Protein AF-A0A9X1NI44-F1 (afdb_monomer_lite)

InterPro domains:
  IPR036170 Immunity protein YezG-like superfamily [SSF160424] (126-202)

Secondary structure (DSSP, 8-state):
-----TTSPEE------------------PPPS--GGG-TT------SSSPTT-TTSGGG--TTSS--HHHHHHHHHHHHHHHSPTT---EEEEEEEETTTEEEEEEEEE-TTS-EEEE-----HHHHHHHHHHT-BTBBB--SEEEEEE-TTS-EEEEEESSSPP---SSS---HHHHHHHHHHS-B-GGGS-HHHHHHHTT-

Organism: NCBI:txid499548

Sequence (204 aa):
MLGRLLSRWKRADRVLPAVLTGARPSIDR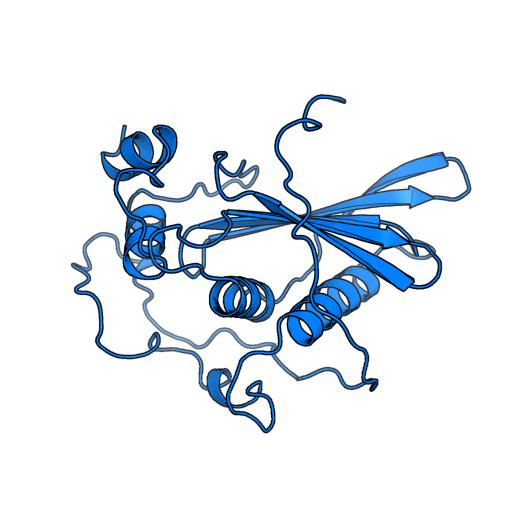RPEGVWPSDNPNLTWSAPDKPWPGWDGYEQIRSESGLIDPQLQLRCIVGLAQADAPPGVKAFTFYGYLVGAQFVECEAEYEQADGSTGIFLPTVHWGYLYRLREALYLPGSGAWYSIRITVTEDGRFEADYDYEHEPTFSGPRQPSTYDYRCDTAWFTRDDEHTPDWLWHRLRGR

Radius of gyration: 17.53 Å; chains: 1; bounding box: 46×40×44 Å

Foldseek 3Di:
DDDDDPPFWDFDPDDDDDDDDDDDDDDPDFDDDDDCVNPVPDDDDQDPDPDPGDPCPQVQQDPVNAHDLVVLVCLQLVQQVVQDPPQFQWWKKKWFDFAQPDIFIKIWTAHPVRDIDMDGGPDDSVSVNSNQVNQQDVQQFGFRMKIWTADNVGDIGIITGSADHGDDPDPDDDALVRLVNRCSVRPHHPVNQYPVSVCRVVVD

pLDDT: mean 71.29, std 24.23, range [26.14, 97.31]

Structure (mmCIF, N/CA/C/O backbone):
data_AF-A0A9X1NI44-F1
#
_entry.id   AF-A0A9X1NI44-F1
#
loop_
_atom_site.group_PDB
_atom_site.id
_atom_site.type_symbol
_atom_site.label_atom_id
_atom_site.label_alt_id
_atom_site.label_comp_id
_atom_site.label_asym_id
_atom_site.label_entity_id
_atom_site.label_seq_id
_atom_site.pdbx_PDB_ins_code
_atom_site.Cartn_x
_atom_site.Cartn_y
_atom_site.Cartn_z
_atom_site.occupancy
_atom_site.B_iso_or_equiv
_atom_site.auth_seq_id
_atom_site.auth_comp_id
_atom_site.auth_asym_id
_atom_site.auth_atom_id
_atom_site.pdbx_PDB_model_num
ATOM 1 N N . MET A 1 1 ? -12.831 16.830 1.300 1.00 34.03 1 MET A N 1
ATOM 2 C CA . MET A 1 1 ? -13.047 16.717 -0.159 1.00 34.03 1 MET A CA 1
ATOM 3 C C . MET A 1 1 ? -13.280 15.246 -0.457 1.00 34.03 1 MET A C 1
ATOM 5 O O . MET A 1 1 ? -12.322 14.501 -0.573 1.00 34.03 1 MET A O 1
ATOM 9 N N . LEU A 1 2 ? -14.544 14.816 -0.443 1.00 34.69 2 LEU A N 1
ATOM 10 C CA . LEU A 1 2 ? -14.936 13.424 -0.672 1.00 34.69 2 LEU A CA 1
ATOM 11 C C . LEU A 1 2 ? -15.071 13.133 -2.173 1.00 34.69 2 LEU A C 1
ATOM 13 O O . LEU A 1 2 ? -15.717 13.896 -2.889 1.00 34.69 2 LEU A O 1
ATOM 17 N N . GLY A 1 3 ? -14.575 11.966 -2.587 1.00 34.28 3 GLY A N 1
ATOM 18 C CA . GLY A 1 3 ? -15.118 11.210 -3.714 1.00 34.28 3 GLY A CA 1
ATOM 19 C C . GLY A 1 3 ? -14.299 11.236 -5.005 1.00 34.28 3 GLY A C 1
ATOM 20 O O . GLY A 1 3 ? -14.359 12.211 -5.751 1.00 34.28 3 GLY A O 1
ATOM 21 N N . ARG A 1 4 ? -13.631 10.105 -5.298 1.00 36.03 4 ARG A N 1
ATOM 22 C CA . ARG A 1 4 ? -13.665 9.335 -6.572 1.00 36.03 4 ARG A CA 1
ATOM 23 C C . ARG A 1 4 ? -12.465 8.373 -6.658 1.00 36.03 4 ARG A C 1
ATOM 25 O O . ARG A 1 4 ? -11.467 8.703 -7.282 1.00 36.03 4 ARG A O 1
ATOM 32 N N . LEU A 1 5 ? -12.569 7.163 -6.101 1.00 36.56 5 LEU A N 1
ATOM 33 C CA . LEU A 1 5 ? -11.573 6.092 -6.323 1.00 36.56 5 LEU A CA 1
ATOM 34 C C . LEU A 1 5 ? -12.204 4.689 -6.429 1.00 36.56 5 LEU A C 1
ATOM 36 O O . LEU A 1 5 ? -11.615 3.699 -6.013 1.00 36.56 5 LEU A O 1
ATOM 40 N N . LEU A 1 6 ? -13.408 4.573 -6.998 1.00 33.34 6 LEU A N 1
ATOM 41 C CA . LEU A 1 6 ? -14.120 3.285 -7.054 1.00 33.34 6 LEU A CA 1
ATOM 42 C C . LEU A 1 6 ? -13.929 2.472 -8.350 1.00 33.34 6 LEU A C 1
ATOM 44 O O . LEU A 1 6 ? -14.655 1.511 -8.555 1.00 33.34 6 LEU A O 1
ATOM 48 N N . SER A 1 7 ? -12.949 2.780 -9.209 1.00 45.69 7 SER A N 1
ATOM 49 C CA . SER A 1 7 ? -12.700 1.980 -10.431 1.00 45.69 7 SER A CA 1
ATOM 50 C C . SER A 1 7 ? -11.264 1.476 -10.611 1.00 45.69 7 SER A C 1
ATOM 52 O O . SER A 1 7 ? -10.942 0.992 -11.689 1.00 45.69 7 SER A O 1
ATOM 54 N N . ARG A 1 8 ? -10.391 1.617 -9.603 1.00 57.97 8 ARG A N 1
ATOM 55 C CA . ARG A 1 8 ? -8.939 1.383 -9.754 1.00 57.97 8 ARG A CA 1
ATOM 56 C C . ARG A 1 8 ? -8.422 0.068 -9.169 1.00 57.97 8 ARG A C 1
ATOM 58 O O . ARG A 1 8 ? -7.319 -0.362 -9.472 1.00 57.97 8 ARG A O 1
ATOM 65 N N . TRP A 1 9 ? -9.229 -0.584 -8.344 1.00 50.16 9 TRP A N 1
ATOM 66 C CA . TRP A 1 9 ? -8.788 -1.693 -7.508 1.00 50.16 9 TRP A CA 1
ATOM 67 C C . TRP A 1 9 ? -9.193 -3.032 -8.116 1.00 50.16 9 TRP A C 1
ATOM 69 O O . TRP A 1 9 ? -10.374 -3.251 -8.393 1.00 50.16 9 TRP A O 1
ATOM 79 N N . LYS A 1 10 ? -8.225 -3.936 -8.306 1.00 52.91 10 LYS A N 1
ATOM 80 C CA . LYS A 1 10 ? -8.495 -5.328 -8.675 1.00 52.91 10 LYS A CA 1
ATOM 81 C C . LYS A 1 10 ? -8.410 -6.196 -7.421 1.00 52.91 10 LYS A C 1
ATOM 83 O O . LYS A 1 10 ? -7.390 -6.200 -6.728 1.00 52.91 10 LYS A O 1
ATOM 88 N N . ARG A 1 11 ? -9.478 -6.952 -7.154 1.00 46.50 11 ARG A N 1
ATOM 89 C CA . ARG A 1 11 ? -9.474 -8.005 -6.137 1.00 46.50 11 ARG A CA 1
ATOM 90 C C . ARG A 1 11 ? -8.667 -9.175 -6.689 1.00 46.50 11 ARG A C 1
ATOM 92 O O . ARG A 1 11 ? -9.018 -9.730 -7.727 1.00 46.50 11 ARG A O 1
ATOM 99 N N . ALA A 1 12 ? -7.557 -9.514 -6.043 1.00 41.69 12 ALA A N 1
ATOM 100 C CA . ALA A 1 12 ? -6.774 -10.678 -6.434 1.00 41.69 12 ALA A CA 1
ATOM 101 C C . ALA A 1 12 ? -7.516 -11.946 -5.977 1.00 41.69 12 ALA A C 1
ATOM 103 O O . ALA A 1 12 ? -7.564 -12.258 -4.786 1.00 41.69 12 ALA A O 1
ATOM 104 N N . ASP A 1 13 ? -8.139 -12.665 -6.907 1.00 34.91 13 ASP A N 1
ATOM 105 C CA . ASP A 1 13 ? -8.834 -13.911 -6.598 1.00 34.91 13 ASP A CA 1
ATOM 106 C C . ASP A 1 13 ? -7.834 -15.019 -6.178 1.00 34.91 13 ASP A C 1
ATOM 108 O O . ASP A 1 13 ? -7.010 -15.459 -6.973 1.00 34.91 13 ASP A O 1
ATOM 112 N N . ARG A 1 14 ? -7.992 -15.505 -4.930 1.00 32.31 14 ARG A N 1
ATOM 113 C CA . ARG A 1 14 ? -7.474 -16.753 -4.298 1.00 32.31 14 ARG A CA 1
ATOM 114 C C . ARG A 1 14 ? -5.957 -16.945 -4.094 1.00 32.31 14 ARG A C 1
ATOM 116 O O . ARG A 1 14 ? -5.292 -17.387 -5.017 1.00 32.31 14 ARG A O 1
ATOM 123 N N . VAL A 1 15 ? -5.521 -16.935 -2.814 1.00 28.47 15 VAL A N 1
ATOM 124 C CA . VAL A 1 15 ? -4.780 -18.040 -2.127 1.00 28.47 15 VAL A CA 1
ATOM 125 C C . VAL A 1 15 ? -5.060 -18.021 -0.591 1.00 28.47 15 VAL A C 1
ATOM 127 O O . VAL A 1 15 ? -4.854 -17.001 0.065 1.00 28.47 15 VAL A O 1
ATOM 130 N N . LEU A 1 16 ? -5.541 -19.149 -0.028 1.00 28.97 16 LEU A N 1
ATOM 131 C CA . LEU A 1 16 ? -5.732 -19.509 1.416 1.00 28.97 16 LEU A CA 1
ATOM 132 C C . LEU A 1 16 ? -4.535 -20.388 1.908 1.00 28.97 16 LEU A C 1
ATOM 134 O O . LEU A 1 16 ? -3.827 -20.846 1.012 1.00 28.97 16 LEU A O 1
ATOM 138 N N . PRO A 1 17 ? -4.310 -20.786 3.202 1.00 31.33 17 PRO A N 1
ATOM 139 C CA . PRO A 1 17 ? -5.057 -20.607 4.466 1.00 31.33 17 PRO A CA 1
ATOM 140 C C . PRO A 1 17 ? -4.205 -20.132 5.694 1.00 31.33 17 PRO A C 1
ATOM 142 O O . PRO A 1 17 ? -3.030 -19.795 5.591 1.00 31.33 17 PRO A O 1
ATOM 145 N N . ALA A 1 18 ? -4.849 -20.095 6.871 1.00 32.31 18 ALA A N 1
ATOM 146 C CA . ALA A 1 18 ? -4.396 -19.590 8.175 1.00 32.31 18 ALA A CA 1
ATOM 147 C C . ALA A 1 18 ? -3.319 -20.419 8.910 1.00 32.31 18 ALA A C 1
ATOM 149 O O . ALA A 1 18 ? -3.444 -21.637 8.970 1.00 32.31 18 ALA A O 1
ATOM 150 N N . VAL A 1 19 ? -2.391 -19.740 9.610 1.00 27.70 19 VAL A N 1
ATOM 151 C CA . VAL A 1 19 ? -1.715 -20.205 10.845 1.00 27.70 19 VAL A CA 1
ATOM 152 C C . VAL A 1 19 ? -1.405 -18.993 11.747 1.00 27.70 19 VAL A C 1
ATOM 154 O O . VAL A 1 19 ? -0.966 -17.941 11.282 1.00 27.70 19 VAL A O 1
ATOM 157 N N . LEU A 1 20 ? -1.702 -19.149 13.040 1.00 28.00 20 LEU A N 1
ATOM 158 C CA . LEU A 1 20 ? -1.539 -18.185 14.135 1.00 28.00 20 LEU A CA 1
ATOM 159 C C . LEU A 1 20 ? -0.093 -18.172 14.662 1.00 28.00 20 LEU A C 1
ATOM 161 O O . LEU A 1 20 ? 0.505 -19.234 14.751 1.00 28.00 20 LEU A O 1
ATOM 165 N N . THR A 1 21 ? 0.419 -17.001 15.065 1.00 29.00 21 THR A N 1
ATOM 166 C CA . THR A 1 21 ? 0.774 -16.636 16.463 1.00 29.00 21 THR A CA 1
ATOM 167 C C . THR A 1 21 ? 1.658 -15.375 16.508 1.00 29.00 21 THR A C 1
ATOM 169 O O . THR A 1 21 ? 2.857 -15.421 16.261 1.00 29.00 21 THR A O 1
ATOM 172 N N . GLY A 1 22 ? 1.059 -14.236 16.860 1.00 27.81 22 GLY A N 1
ATOM 173 C CA . GLY A 1 22 ? 1.319 -13.538 18.129 1.00 27.81 22 GLY A CA 1
ATOM 174 C C . GLY A 1 22 ? 2.690 -12.954 18.513 1.00 27.81 22 GLY A C 1
ATOM 175 O O . GLY A 1 22 ? 2.776 -12.490 19.646 1.00 27.81 22 GLY A O 1
ATOM 176 N N . ALA A 1 23 ? 3.731 -12.918 17.675 1.00 26.14 23 ALA A N 1
ATOM 177 C CA . ALA A 1 23 ? 5.008 -12.292 18.066 1.00 26.14 23 ALA A CA 1
ATOM 178 C C . ALA A 1 23 ? 5.423 -11.132 17.144 1.00 26.14 23 ALA A C 1
ATOM 180 O O . ALA A 1 23 ? 5.503 -11.288 15.928 1.00 26.14 23 ALA A O 1
ATOM 181 N N . ARG A 1 24 ? 5.709 -9.962 17.738 1.00 28.31 24 ARG A N 1
ATOM 182 C CA . ARG A 1 24 ? 6.280 -8.783 17.060 1.00 28.31 24 ARG A CA 1
ATOM 183 C C . ARG A 1 24 ? 7.794 -8.975 16.845 1.00 28.31 24 ARG A C 1
ATOM 185 O O . ARG A 1 24 ? 8.496 -9.135 17.843 1.00 28.31 24 ARG A O 1
ATOM 192 N N . PRO A 1 25 ? 8.330 -8.894 15.613 1.00 30.03 25 PRO A N 1
ATOM 193 C CA . PRO A 1 25 ? 9.773 -8.805 15.386 1.00 30.03 25 PRO A CA 1
ATOM 194 C C . PRO A 1 25 ? 10.284 -7.383 15.665 1.00 30.03 25 PRO A C 1
ATOM 196 O O . PRO A 1 25 ? 9.658 -6.402 15.264 1.00 30.03 25 PRO A O 1
ATOM 199 N N . SER A 1 26 ? 11.430 -7.258 16.334 1.00 31.36 26 SER A N 1
ATOM 200 C CA . SER A 1 26 ? 12.107 -5.979 16.592 1.00 31.36 26 SER A CA 1
ATOM 201 C C . SER A 1 26 ? 12.763 -5.437 15.311 1.00 31.36 26 SER A C 1
ATOM 203 O O . SER A 1 26 ? 13.758 -6.001 14.862 1.00 31.36 26 SER A O 1
ATOM 205 N N . ILE A 1 27 ? 12.228 -4.365 14.712 1.00 34.09 27 ILE A N 1
ATOM 206 C CA . ILE A 1 27 ? 12.640 -3.857 13.378 1.00 34.09 27 ILE A CA 1
ATOM 207 C C . ILE A 1 27 ? 13.211 -2.416 13.405 1.00 34.09 27 ILE A C 1
ATOM 209 O O . ILE A 1 27 ? 13.530 -1.820 12.379 1.00 34.09 27 ILE A O 1
ATOM 213 N N . ASP A 1 28 ? 13.432 -1.842 14.582 1.00 29.72 28 ASP A N 1
ATOM 214 C CA . ASP A 1 28 ? 13.413 -0.382 14.743 1.00 29.72 28 ASP A CA 1
ATOM 215 C C . ASP A 1 28 ? 14.729 0.396 14.490 1.00 29.72 28 ASP A C 1
ATOM 217 O O . ASP A 1 28 ? 14.987 1.406 15.142 1.00 29.72 28 ASP A O 1
ATOM 221 N N . ARG A 1 29 ? 15.603 -0.018 13.555 1.00 35.56 29 ARG A N 1
ATOM 222 C CA . ARG A 1 29 ? 16.764 0.821 13.165 1.00 35.56 29 ARG A CA 1
ATOM 223 C C . ARG A 1 29 ? 17.019 0.864 11.660 1.00 35.56 29 ARG A C 1
ATOM 225 O O . ARG A 1 29 ? 17.310 -0.150 11.032 1.00 35.56 29 ARG A O 1
ATOM 232 N N . ARG A 1 30 ? 16.987 2.081 11.099 1.00 35.59 30 ARG A N 1
ATOM 233 C CA . ARG A 1 30 ? 17.597 2.406 9.799 1.00 35.59 30 ARG A CA 1
ATOM 234 C C . ARG A 1 30 ? 19.126 2.351 9.972 1.00 35.59 30 ARG A C 1
ATOM 236 O O . ARG A 1 30 ? 19.629 3.068 10.836 1.00 35.59 30 ARG A O 1
ATOM 243 N N . PRO A 1 31 ? 19.864 1.528 9.211 1.00 34.12 31 PRO A N 1
ATOM 244 C CA . PRO A 1 31 ? 21.320 1.501 9.304 1.00 34.12 31 PRO A CA 1
ATOM 245 C C . PRO A 1 31 ? 21.949 2.804 8.783 1.00 34.12 31 PRO A C 1
ATOM 247 O O . PRO A 1 31 ? 21.378 3.498 7.938 1.00 34.12 31 PRO A O 1
ATOM 250 N N . GLU A 1 32 ? 23.123 3.148 9.308 1.00 30.73 32 GLU A N 1
ATOM 251 C CA . GLU A 1 32 ? 23.883 4.343 8.921 1.00 30.73 32 GLU A CA 1
ATOM 252 C C . GLU A 1 32 ? 24.604 4.128 7.568 1.00 30.73 32 GLU A C 1
ATOM 254 O O . GLU A 1 32 ? 25.200 3.075 7.347 1.00 30.73 32 GLU A O 1
ATOM 259 N N . GLY A 1 33 ? 24.551 5.108 6.647 1.00 37.47 33 GLY A N 1
ATOM 260 C CA . GLY A 1 33 ? 25.202 5.049 5.323 1.00 37.47 33 GLY A CA 1
ATOM 261 C C . GLY A 1 33 ? 24.756 6.149 4.340 1.00 37.47 33 GLY A C 1
ATOM 262 O O . GLY A 1 33 ? 23.727 6.787 4.557 1.00 37.47 33 GLY A O 1
ATOM 263 N N . VAL A 1 34 ? 25.530 6.384 3.264 1.00 34.91 34 VAL A N 1
ATOM 264 C CA . VAL A 1 34 ? 25.155 7.278 2.142 1.00 34.91 34 VAL A CA 1
ATOM 265 C C . VAL A 1 34 ? 24.266 6.501 1.178 1.00 34.91 34 VAL A C 1
ATOM 267 O O . VAL A 1 34 ? 24.724 5.560 0.528 1.00 34.91 34 VAL A O 1
ATOM 270 N N . TRP A 1 35 ? 22.996 6.884 1.089 1.00 37.28 35 TRP A N 1
ATOM 271 C CA . TRP A 1 35 ? 22.020 6.174 0.270 1.00 37.28 35 TRP A CA 1
ATOM 272 C C . TRP A 1 35 ? 21.998 6.720 -1.162 1.00 37.28 35 TRP A C 1
ATOM 274 O O . TRP A 1 35 ? 22.135 7.927 -1.358 1.00 37.28 35 TRP A O 1
ATOM 284 N N . PRO A 1 36 ? 21.766 5.876 -2.184 1.00 35.41 36 PRO A N 1
ATOM 285 C CA . PRO A 1 36 ? 21.580 6.346 -3.558 1.00 35.41 36 PRO A CA 1
ATOM 286 C C . PRO A 1 36 ? 20.437 7.361 -3.714 1.00 35.41 36 PRO A C 1
ATOM 288 O O . PRO A 1 36 ? 20.531 8.264 -4.538 1.00 35.41 36 PRO A O 1
ATOM 291 N N . SER A 1 37 ? 19.400 7.277 -2.869 1.00 37.69 37 SER A N 1
ATOM 292 C CA . SER A 1 37 ? 18.333 8.285 -2.772 1.00 37.69 37 SER A CA 1
ATOM 293 C C . SER A 1 37 ? 18.831 9.677 -2.375 1.00 37.69 37 SER A C 1
ATOM 295 O O . SER A 1 37 ? 18.154 10.668 -2.634 1.00 37.69 37 SER A O 1
ATOM 297 N N . ASP A 1 38 ? 19.994 9.740 -1.728 1.00 40.41 38 ASP A N 1
ATOM 298 C CA . ASP A 1 38 ? 20.577 10.943 -1.144 1.00 40.41 38 ASP A CA 1
ATOM 299 C C . ASP A 1 38 ? 21.683 11.524 -2.053 1.00 40.41 38 ASP A C 1
ATOM 301 O O . ASP A 1 38 ? 22.238 12.582 -1.756 1.00 40.41 38 ASP A O 1
ATOM 305 N N . ASN A 1 39 ? 22.000 10.867 -3.183 1.00 39.75 39 ASN A N 1
ATOM 306 C CA . ASN A 1 39 ? 22.972 11.348 -4.165 1.00 39.75 39 ASN A CA 1
ATOM 307 C C . ASN A 1 39 ? 22.538 11.037 -5.618 1.00 39.75 39 ASN A C 1
ATOM 309 O O . ASN A 1 39 ? 22.770 9.930 -6.112 1.00 39.75 39 ASN A O 1
ATOM 313 N N . PRO A 1 40 ? 21.994 12.030 -6.350 1.00 38.91 40 PRO A N 1
ATOM 314 C CA . PRO A 1 40 ? 21.452 11.849 -7.699 1.00 38.91 40 PRO A CA 1
ATOM 315 C C . PRO A 1 40 ? 22.510 11.557 -8.780 1.00 38.91 40 PRO A C 1
ATOM 317 O O . PRO A 1 40 ? 22.145 11.256 -9.914 1.00 38.91 40 PRO A O 1
ATOM 320 N N . ASN A 1 41 ? 23.808 11.631 -8.455 1.00 35.72 41 ASN A N 1
ATOM 321 C CA . ASN A 1 41 ? 24.905 11.356 -9.390 1.00 35.72 41 ASN A CA 1
ATOM 322 C C . ASN A 1 41 ? 25.411 9.901 -9.337 1.00 35.72 41 ASN A C 1
ATOM 324 O O . ASN A 1 41 ? 26.339 9.554 -10.068 1.00 35.72 41 ASN A O 1
ATOM 328 N N . LEU A 1 42 ? 24.836 9.040 -8.487 1.00 39.28 42 LEU A N 1
ATOM 329 C CA . LEU A 1 42 ? 25.159 7.612 -8.473 1.00 39.28 42 LEU A CA 1
ATOM 330 C C . LEU A 1 42 ? 24.541 6.915 -9.697 1.00 39.28 42 LEU A C 1
ATOM 332 O O . LEU A 1 42 ? 23.332 6.701 -9.782 1.00 39.28 42 LEU A O 1
ATOM 336 N N . THR A 1 43 ? 25.387 6.536 -10.655 1.00 35.94 43 THR A N 1
ATOM 337 C CA . THR A 1 43 ? 25.011 5.706 -11.804 1.00 35.94 43 THR A CA 1
ATOM 338 C C . THR A 1 43 ? 24.828 4.258 -11.358 1.00 35.94 43 THR A C 1
ATOM 340 O O . THR A 1 43 ? 25.771 3.480 -11.243 1.00 35.94 43 THR A O 1
ATOM 343 N N . TRP A 1 44 ? 23.583 3.892 -11.069 1.00 35.19 44 TRP A N 1
ATOM 344 C CA . TRP A 1 44 ? 23.227 2.528 -10.694 1.00 35.19 44 TRP A CA 1
ATOM 345 C C . TRP A 1 44 ? 23.286 1.578 -11.901 1.00 35.19 44 TRP A C 1
ATOM 347 O O . TRP A 1 44 ? 22.701 1.856 -12.949 1.00 35.19 44 TRP A O 1
ATOM 357 N N . SER A 1 45 ? 23.975 0.447 -11.729 1.00 36.97 45 SER A N 1
ATOM 358 C CA . SER A 1 45 ? 23.832 -0.761 -12.553 1.00 36.97 45 SER A CA 1
ATOM 359 C C . SER A 1 45 ? 23.044 -1.781 -11.735 1.00 36.97 45 SER A C 1
ATOM 361 O O . SER A 1 45 ? 23.293 -1.891 -10.532 1.00 36.97 45 SER A O 1
ATOM 363 N N . ALA A 1 46 ? 22.100 -2.494 -12.354 1.00 35.62 46 ALA A N 1
ATOM 364 C CA . ALA A 1 46 ? 21.317 -3.511 -11.658 1.00 35.62 46 ALA A CA 1
ATOM 365 C C . ALA A 1 46 ? 22.240 -4.533 -10.986 1.00 35.62 46 ALA A C 1
ATOM 367 O O . ALA A 1 46 ? 23.081 -5.101 -11.680 1.00 35.62 46 ALA A O 1
ATOM 368 N N . PRO A 1 47 ? 22.173 -4.733 -9.656 1.00 40.19 47 PRO A N 1
ATOM 369 C CA . PRO A 1 47 ? 23.040 -5.691 -9.008 1.00 40.19 47 PRO A CA 1
ATOM 370 C C . PRO A 1 47 ? 22.445 -7.090 -9.147 1.00 40.19 47 PRO A C 1
ATOM 372 O O . PRO A 1 47 ? 21.263 -7.307 -8.895 1.00 40.19 47 PRO A O 1
ATOM 375 N N . ASP A 1 48 ? 23.310 -8.064 -9.410 1.00 40.44 48 ASP A N 1
ATOM 376 C CA . ASP A 1 48 ? 23.027 -9.504 -9.350 1.00 40.44 48 ASP A CA 1
ATOM 377 C C . ASP A 1 48 ? 22.776 -10.005 -7.898 1.00 40.44 48 ASP A C 1
ATOM 379 O O . ASP A 1 48 ? 22.982 -11.178 -7.582 1.00 40.44 48 ASP A O 1
ATOM 383 N N . LYS A 1 49 ? 22.420 -9.108 -6.961 1.00 41.53 49 LYS A N 1
ATOM 384 C CA . LYS A 1 49 ? 22.355 -9.324 -5.503 1.00 41.53 49 LYS A CA 1
ATOM 385 C C . LYS A 1 49 ? 21.192 -8.545 -4.869 1.00 41.53 49 LYS A C 1
ATOM 387 O O . LYS A 1 49 ? 20.887 -7.457 -5.355 1.00 41.53 49 LYS A O 1
ATOM 392 N N . PRO A 1 50 ? 20.603 -9.018 -3.749 1.00 47.31 50 PRO A N 1
ATOM 393 C CA . PRO A 1 50 ? 19.671 -8.213 -2.958 1.00 47.31 50 PRO A CA 1
ATOM 394 C C . PRO A 1 50 ? 20.343 -6.923 -2.453 1.00 47.31 50 PRO A C 1
ATOM 396 O O . PRO A 1 50 ? 21.563 -6.869 -2.276 1.00 47.31 50 PRO A O 1
ATOM 399 N N . TRP A 1 51 ? 19.535 -5.876 -2.260 1.00 42.28 51 TRP A N 1
ATOM 400 C CA . TRP A 1 51 ? 19.976 -4.517 -1.919 1.00 42.28 51 TRP A CA 1
ATOM 401 C C . TRP A 1 51 ? 20.965 -4.477 -0.737 1.00 42.28 51 TRP A C 1
ATOM 403 O O . TRP A 1 51 ? 20.722 -5.124 0.285 1.00 42.28 51 TRP A O 1
ATOM 413 N N . PRO A 1 52 ? 22.044 -3.674 -0.814 1.00 36.62 52 PRO A N 1
ATOM 414 C CA . PRO A 1 52 ? 22.955 -3.501 0.305 1.00 36.62 52 PRO A CA 1
ATOM 415 C C . PRO A 1 52 ? 22.278 -2.630 1.368 1.00 36.62 52 PRO A C 1
ATOM 417 O O . PRO A 1 52 ? 21.950 -1.472 1.111 1.00 36.62 52 PRO A O 1
ATOM 420 N N . GLY A 1 53 ? 22.070 -3.184 2.563 1.00 40.56 53 GLY A N 1
ATOM 421 C CA . GLY A 1 53 ? 21.742 -2.375 3.738 1.00 40.56 53 GLY A CA 1
ATOM 422 C C . GLY A 1 53 ? 20.626 -2.879 4.643 1.00 40.56 53 GLY A C 1
ATOM 423 O O . GLY A 1 53 ? 20.108 -2.069 5.402 1.00 40.56 53 GLY A O 1
ATOM 424 N N . TRP A 1 54 ? 20.237 -4.156 4.617 1.00 43.72 54 TRP A N 1
ATOM 425 C CA . TRP A 1 54 ? 19.354 -4.674 5.667 1.00 43.72 54 TRP A CA 1
ATOM 426 C C . TRP A 1 54 ? 19.707 -6.104 6.088 1.00 43.72 54 TRP A C 1
ATOM 428 O O . TRP A 1 54 ? 19.255 -7.076 5.488 1.00 43.72 54 TRP A O 1
ATOM 438 N N . ASP A 1 55 ? 20.458 -6.223 7.185 1.00 41.31 55 ASP A N 1
ATOM 439 C CA . ASP A 1 55 ? 20.810 -7.503 7.825 1.00 41.31 55 ASP A CA 1
ATOM 440 C C . ASP A 1 55 ? 19.569 -8.270 8.347 1.00 41.31 55 ASP A C 1
ATOM 442 O O . ASP A 1 55 ? 19.633 -9.459 8.643 1.00 41.31 55 ASP A O 1
ATOM 446 N N . GLY A 1 56 ? 18.398 -7.618 8.406 1.00 41.50 56 GLY A N 1
ATOM 447 C CA . GLY A 1 56 ? 17.107 -8.237 8.736 1.00 41.50 56 GLY A CA 1
ATOM 448 C C . GLY A 1 56 ? 16.385 -8.907 7.556 1.00 41.50 56 GLY A C 1
ATOM 449 O O . GLY A 1 56 ? 15.253 -9.371 7.719 1.00 41.50 56 GLY A O 1
ATOM 450 N N . TYR A 1 57 ? 16.973 -8.936 6.352 1.00 43.09 57 TYR A N 1
ATOM 451 C CA . TYR A 1 57 ? 16.368 -9.574 5.172 1.00 43.09 57 TYR A CA 1
ATOM 452 C C . TYR A 1 57 ? 16.206 -11.096 5.358 1.00 43.09 57 TYR A C 1
ATOM 454 O O . TYR A 1 57 ? 15.184 -11.652 4.958 1.00 43.09 57 TYR A O 1
ATOM 462 N N . GLU A 1 58 ? 17.139 -11.756 6.052 1.00 41.75 58 GLU A N 1
ATOM 463 C CA . GLU A 1 58 ? 17.135 -13.216 6.237 1.00 41.75 58 GLU A CA 1
ATOM 464 C C . GLU A 1 58 ? 16.133 -13.719 7.293 1.00 41.75 58 GLU A C 1
ATOM 466 O O . GLU A 1 58 ? 15.638 -14.838 7.177 1.00 41.75 58 GLU A O 1
ATOM 471 N N . GLN A 1 59 ? 15.769 -12.903 8.290 1.00 40.34 59 GLN A N 1
ATOM 472 C CA . GLN A 1 59 ? 14.994 -13.354 9.462 1.00 40.34 59 GLN A CA 1
ATOM 473 C C . GLN A 1 59 ? 13.488 -13.575 9.222 1.00 40.34 59 GLN A C 1
ATOM 475 O O . GLN A 1 59 ? 12.818 -14.118 10.095 1.00 40.34 59 GLN A O 1
ATOM 480 N N . ILE A 1 60 ? 12.936 -13.168 8.071 1.00 42.69 60 ILE A N 1
ATOM 481 C CA . ILE A 1 60 ? 11.491 -13.290 7.753 1.00 42.69 60 ILE A CA 1
ATOM 482 C C . ILE A 1 60 ? 11.264 -14.217 6.542 1.00 42.69 60 ILE A C 1
ATOM 484 O O . ILE A 1 60 ? 10.221 -14.192 5.889 1.00 42.69 60 ILE A O 1
ATOM 488 N N . ARG A 1 61 ? 12.237 -15.071 6.213 1.00 39.25 61 ARG A N 1
ATOM 489 C CA . ARG A 1 61 ? 11.966 -16.205 5.325 1.00 39.25 61 ARG A CA 1
ATOM 490 C C . ARG A 1 61 ? 11.113 -17.215 6.089 1.00 39.25 61 ARG A C 1
ATOM 492 O O . ARG A 1 61 ? 11.444 -17.574 7.216 1.00 39.25 61 ARG A O 1
ATOM 499 N N . SER A 1 62 ? 10.004 -17.655 5.490 1.00 44.22 62 SER A N 1
ATOM 500 C CA . SER A 1 62 ? 9.281 -18.822 6.011 1.00 44.22 62 SER A CA 1
ATOM 501 C C . SER A 1 62 ? 10.218 -20.038 6.027 1.00 44.22 62 SER A C 1
ATOM 503 O O . SER A 1 62 ? 11.244 -20.033 5.345 1.00 44.22 62 SER A O 1
ATOM 505 N N . GLU A 1 63 ? 9.864 -21.109 6.740 1.00 37.41 63 GLU A N 1
ATOM 506 C CA . GLU A 1 63 ? 10.634 -22.370 6.738 1.00 37.41 63 GLU A CA 1
ATOM 507 C C . GLU A 1 63 ? 10.879 -22.924 5.315 1.00 37.41 63 GLU A C 1
ATOM 509 O O . GLU A 1 63 ? 11.816 -23.685 5.094 1.00 37.41 63 GLU A O 1
ATOM 514 N N . SER A 1 64 ? 10.080 -22.487 4.330 1.00 39.12 64 SER A N 1
ATOM 515 C CA . SER A 1 64 ? 10.223 -22.818 2.906 1.00 39.12 64 SER A CA 1
ATOM 516 C C . SER A 1 64 ? 11.219 -21.941 2.126 1.00 39.12 64 SER A C 1
ATOM 518 O O . SER A 1 64 ? 11.460 -22.184 0.947 1.00 39.12 64 SER A O 1
ATOM 520 N N . GLY A 1 65 ? 11.772 -20.891 2.740 1.00 49.59 65 GLY A N 1
ATOM 521 C CA . GLY A 1 65 ? 12.612 -19.888 2.079 1.00 49.59 65 GLY A CA 1
ATOM 522 C C . GLY A 1 65 ? 11.842 -18.843 1.259 1.00 49.59 65 GLY A C 1
ATOM 523 O O . GLY A 1 65 ? 12.427 -17.822 0.895 1.00 49.59 65 GLY A O 1
ATOM 524 N N . LEU A 1 66 ? 10.544 -19.056 1.004 1.00 56.78 66 LEU A N 1
ATOM 525 C CA . LEU A 1 66 ? 9.665 -18.119 0.298 1.00 56.78 66 LEU A CA 1
ATOM 526 C C . LEU A 1 66 ? 9.091 -17.060 1.250 1.00 56.78 66 LEU A C 1
ATOM 528 O O . LEU A 1 66 ? 8.904 -17.303 2.449 1.00 56.78 66 LEU A O 1
ATOM 532 N N . ILE A 1 67 ? 8.787 -15.883 0.706 1.00 67.44 67 ILE A N 1
ATOM 533 C CA . ILE A 1 67 ? 8.095 -14.816 1.431 1.00 67.44 67 ILE A CA 1
ATOM 534 C C . ILE A 1 67 ? 6.605 -15.164 1.492 1.00 67.44 67 ILE A C 1
ATOM 536 O O . ILE A 1 67 ? 5.962 -15.281 0.455 1.00 67.44 67 ILE A O 1
ATOM 540 N N . ASP A 1 68 ? 6.054 -15.312 2.700 1.00 75.38 68 ASP A N 1
ATOM 541 C CA . ASP A 1 68 ? 4.613 -15.519 2.900 1.00 75.38 68 ASP A CA 1
ATOM 542 C C . ASP A 1 68 ? 3.870 -14.167 2.796 1.00 75.38 68 ASP A C 1
ATOM 544 O O . ASP A 1 68 ? 3.999 -13.341 3.713 1.00 75.38 68 ASP A O 1
ATOM 548 N N . PRO A 1 69 ? 3.081 -13.918 1.726 1.00 79.69 69 PRO A N 1
ATOM 549 C CA . PRO A 1 69 ? 2.349 -12.664 1.557 1.00 79.69 69 PRO A CA 1
ATOM 550 C C . PRO A 1 69 ? 1.287 -12.456 2.645 1.00 79.69 69 PRO A C 1
ATOM 552 O O . PRO A 1 69 ? 1.057 -11.324 3.071 1.00 79.69 69 PRO A O 1
ATOM 555 N N . GLN A 1 70 ? 0.680 -13.529 3.161 1.00 79.38 70 GLN A N 1
ATOM 556 C CA . GLN A 1 70 ? -0.316 -13.427 4.226 1.00 79.38 70 GLN A CA 1
ATOM 557 C C . GLN A 1 70 ? 0.324 -13.038 5.557 1.00 79.38 70 GLN A C 1
ATOM 559 O O . GLN A 1 70 ? -0.262 -12.274 6.326 1.00 79.38 70 GLN A O 1
ATOM 564 N N . LEU A 1 71 ? 1.544 -13.508 5.833 1.00 79.81 71 LEU A N 1
ATOM 565 C CA . LEU A 1 71 ? 2.312 -13.031 6.982 1.00 79.81 71 LEU A CA 1
ATOM 566 C C . LEU A 1 71 ? 2.611 -11.534 6.865 1.00 79.81 71 LEU A C 1
ATOM 568 O O . LEU A 1 71 ? 2.414 -10.814 7.842 1.00 79.81 71 LEU A O 1
ATOM 572 N N . GLN A 1 72 ? 3.019 -11.054 5.684 1.00 84.06 72 GLN A N 1
ATOM 573 C CA . GLN A 1 72 ? 3.293 -9.626 5.493 1.00 84.06 72 GLN A CA 1
ATOM 574 C C . GLN A 1 72 ? 2.031 -8.778 5.709 1.00 84.06 72 GLN A C 1
ATOM 576 O O . GLN A 1 72 ? 2.088 -7.785 6.433 1.00 84.06 72 GLN A O 1
ATOM 581 N N . LEU A 1 73 ? 0.884 -9.198 5.157 1.00 85.94 73 LEU A N 1
ATOM 582 C CA . LEU A 1 73 ? -0.407 -8.532 5.371 1.00 85.94 73 LEU A CA 1
ATOM 583 C C . LEU A 1 73 ? -0.784 -8.474 6.856 1.00 85.94 73 LEU A C 1
ATOM 585 O O . LEU A 1 73 ? -1.145 -7.408 7.351 1.00 85.94 73 LEU A O 1
ATOM 589 N N . ARG A 1 74 ? -0.635 -9.582 7.594 1.00 82.81 74 ARG A N 1
ATOM 590 C CA . ARG A 1 74 ? -0.887 -9.611 9.046 1.00 82.81 74 ARG A CA 1
ATOM 591 C C . ARG A 1 74 ? 0.023 -8.650 9.809 1.00 82.81 74 ARG A C 1
ATOM 593 O O . ARG A 1 74 ? -0.447 -7.979 10.722 1.00 82.81 74 ARG A O 1
ATOM 600 N N . CYS A 1 75 ? 1.302 -8.567 9.446 1.00 83.19 75 CYS A N 1
ATOM 601 C CA . CYS A 1 75 ? 2.233 -7.624 10.063 1.00 83.19 75 CYS A CA 1
ATOM 602 C C . CYS A 1 75 ? 1.844 -6.166 9.777 1.00 83.19 75 CYS A C 1
ATOM 604 O O . CYS A 1 75 ? 1.852 -5.357 10.702 1.00 83.19 75 CYS A O 1
ATOM 606 N N . ILE A 1 76 ? 1.454 -5.838 8.540 1.00 88.12 76 ILE A N 1
ATOM 607 C CA . ILE A 1 76 ? 0.977 -4.495 8.166 1.00 88.12 76 ILE A CA 1
ATOM 608 C C . ILE A 1 76 ? -0.282 -4.134 8.965 1.00 88.12 76 ILE A C 1
ATOM 610 O O . ILE A 1 76 ? -0.311 -3.094 9.620 1.00 88.12 76 ILE A O 1
ATOM 614 N N . VAL A 1 77 ? -1.291 -5.013 8.972 1.00 88.50 77 VAL A N 1
ATOM 615 C CA . VAL A 1 77 ? -2.553 -4.797 9.700 1.00 88.50 77 VAL A CA 1
ATOM 616 C C . VAL A 1 77 ? -2.312 -4.671 11.203 1.00 88.50 77 VAL A C 1
ATOM 618 O O . VAL A 1 77 ? -2.843 -3.756 11.822 1.00 88.50 77 VAL A O 1
ATOM 621 N N . GLY A 1 78 ? -1.486 -5.538 11.793 1.00 86.19 78 GLY A N 1
ATOM 622 C CA . GLY A 1 78 ? -1.202 -5.517 13.229 1.00 86.19 78 GLY A CA 1
ATOM 623 C C . GLY A 1 78 ? -0.436 -4.274 13.691 1.00 86.19 78 GLY A C 1
ATOM 624 O O . GLY A 1 78 ? -0.653 -3.807 14.808 1.00 86.19 78 GLY A O 1
ATOM 625 N N . LEU A 1 79 ? 0.440 -3.719 12.846 1.00 85.75 79 LEU A N 1
ATOM 626 C CA . LEU A 1 79 ? 1.100 -2.436 13.113 1.00 85.75 79 LEU A CA 1
ATOM 627 C C . LEU A 1 79 ? 0.115 -1.274 12.981 1.00 85.75 79 LEU A C 1
ATOM 629 O O . LEU A 1 79 ? 0.002 -0.475 13.903 1.00 85.75 79 LEU A O 1
ATOM 633 N N . ALA A 1 80 ? -0.673 -1.235 11.903 1.00 90.06 80 ALA A N 1
ATOM 634 C CA . ALA A 1 80 ? -1.691 -0.202 11.724 1.00 90.06 80 ALA A CA 1
ATOM 635 C C . ALA A 1 80 ? -2.737 -0.213 12.856 1.00 90.06 80 ALA A C 1
ATOM 637 O O . ALA A 1 80 ? -3.114 0.842 13.350 1.00 90.06 80 ALA A O 1
ATOM 638 N N . GLN A 1 81 ? -3.150 -1.393 13.331 1.00 88.94 81 GLN A N 1
ATOM 639 C CA . GLN A 1 81 ? -4.019 -1.546 14.504 1.00 88.94 81 GLN A CA 1
ATOM 640 C C . GLN A 1 81 ? -3.386 -1.002 15.788 1.00 88.94 81 GLN A C 1
ATOM 642 O O . GLN A 1 81 ? -4.095 -0.475 16.639 1.00 88.94 81 GLN A O 1
ATOM 647 N N . ALA A 1 82 ? -2.071 -1.151 15.954 1.00 87.62 82 ALA A N 1
ATOM 648 C CA . ALA A 1 82 ? -1.371 -0.661 17.135 1.00 87.62 82 ALA A CA 1
ATOM 649 C C . ALA A 1 82 ? -1.256 0.869 17.172 1.00 87.62 82 ALA A C 1
ATOM 651 O O . ALA A 1 82 ? -1.220 1.437 18.261 1.00 87.62 82 ALA A O 1
ATOM 652 N N . ASP A 1 83 ? -1.213 1.501 16.000 1.00 89.44 83 ASP A N 1
ATOM 653 C CA . ASP A 1 83 ? -1.146 2.956 15.844 1.00 89.44 83 ASP A CA 1
ATOM 654 C C . ASP A 1 83 ? -2.527 3.613 15.727 1.00 89.44 83 ASP A C 1
ATOM 656 O O . ASP A 1 83 ? -2.640 4.841 15.755 1.00 89.44 83 ASP A O 1
ATOM 660 N N . ALA A 1 84 ? -3.581 2.808 15.579 1.00 91.25 84 ALA A N 1
ATOM 661 C CA . ALA A 1 84 ? -4.938 3.302 15.443 1.00 91.25 84 ALA A CA 1
ATOM 662 C C . ALA A 1 84 ? -5.370 4.081 16.705 1.00 91.25 84 ALA A C 1
ATOM 664 O O . ALA A 1 84 ? -5.021 3.698 17.829 1.00 91.25 84 ALA A O 1
ATOM 665 N N . PRO A 1 85 ? -6.164 5.158 16.556 1.00 93.56 85 PRO A N 1
ATOM 666 C CA . PRO A 1 85 ? -6.706 5.884 17.699 1.00 93.56 85 PRO A CA 1
ATOM 667 C C . PRO A 1 85 ? -7.492 4.973 18.661 1.00 93.56 85 PRO A C 1
ATOM 669 O O . PRO A 1 85 ? -8.094 3.987 18.225 1.00 93.56 85 PRO A O 1
ATOM 672 N N . PRO A 1 86 ? -7.557 5.301 19.967 1.00 90.38 86 PRO A N 1
ATOM 673 C CA . PRO A 1 86 ? -8.273 4.484 20.941 1.00 90.38 86 PRO A CA 1
ATOM 674 C C . PRO A 1 86 ? -9.717 4.189 20.516 1.00 90.38 86 PRO A C 1
ATOM 676 O O . PRO A 1 86 ? -10.479 5.096 20.193 1.00 90.38 86 PRO A O 1
ATOM 679 N N . GLY A 1 87 ? -10.094 2.909 20.542 1.00 88.88 87 GLY A N 1
ATOM 680 C CA . GLY A 1 87 ? -11.438 2.448 20.179 1.00 88.88 87 GLY A CA 1
ATOM 681 C C . GLY A 1 87 ? -11.637 2.129 18.694 1.00 88.88 87 GLY A C 1
ATOM 682 O O . GLY A 1 87 ? -12.626 1.480 18.360 1.00 88.88 87 GLY A O 1
ATOM 683 N N . VAL A 1 88 ? -10.699 2.494 17.815 1.00 92.06 88 VAL A N 1
ATOM 684 C CA . VAL A 1 88 ? -10.758 2.137 16.392 1.00 92.06 88 VAL A CA 1
ATOM 685 C C . VAL A 1 88 ? -10.380 0.669 16.210 1.00 92.06 88 VAL A C 1
ATOM 687 O O . VAL A 1 88 ? -9.270 0.248 16.528 1.00 92.06 88 VAL A O 1
ATOM 690 N N . LYS A 1 89 ? -11.321 -0.119 15.685 1.00 84.75 89 LYS A N 1
ATOM 691 C CA . LYS A 1 89 ? -11.129 -1.547 15.375 1.00 84.75 89 LYS A CA 1
ATOM 692 C C . LYS A 1 89 ? -11.325 -1.881 13.899 1.00 84.75 89 LYS A C 1
ATOM 694 O O . LYS A 1 89 ? -10.812 -2.897 13.444 1.00 84.75 89 LYS A O 1
ATOM 699 N N . ALA A 1 90 ? -12.047 -1.035 13.170 1.00 91.56 90 ALA A N 1
ATOM 700 C CA . ALA A 1 90 ? -12.240 -1.132 11.732 1.00 91.56 90 ALA A CA 1
ATOM 701 C C . ALA A 1 90 ? -11.636 0.103 11.058 1.00 91.56 90 ALA A C 1
ATOM 703 O O . ALA A 1 90 ? -11.810 1.223 11.540 1.00 91.56 90 ALA A O 1
ATOM 704 N N . PHE A 1 91 ? -10.913 -0.108 9.965 1.00 95.75 91 PHE A N 1
ATOM 705 C CA . PHE A 1 91 ? -10.298 0.955 9.174 1.00 95.75 91 PHE A CA 1
ATOM 706 C C . PHE A 1 91 ? -9.976 0.447 7.768 1.00 95.75 91 PHE A C 1
ATOM 708 O O . PHE A 1 91 ? -9.873 -0.758 7.533 1.00 95.75 91 PHE A O 1
ATOM 715 N N . THR A 1 92 ? -9.789 1.370 6.831 1.00 97.31 92 THR A N 1
ATOM 716 C CA . THR A 1 92 ? -9.215 1.075 5.518 1.00 97.31 92 THR A CA 1
ATOM 717 C C . THR A 1 92 ? -7.819 1.662 5.450 1.00 97.31 92 THR A C 1
ATOM 719 O O . THR A 1 92 ? -7.639 2.868 5.559 1.00 97.31 92 THR A O 1
ATOM 722 N N . PHE A 1 93 ? -6.834 0.790 5.289 1.00 96.00 93 PHE A N 1
ATOM 723 C CA . PHE A 1 93 ? -5.438 1.137 5.083 1.00 96.00 93 PHE A CA 1
ATOM 724 C C . PHE A 1 93 ? -5.158 1.330 3.595 1.00 96.00 93 PHE A C 1
ATOM 726 O O . PHE A 1 93 ? -5.567 0.502 2.778 1.00 96.00 93 PHE A O 1
ATOM 733 N N . TYR A 1 94 ? -4.389 2.357 3.263 1.00 96.19 94 TYR A N 1
ATOM 734 C CA . TYR A 1 94 ? -3.870 2.613 1.929 1.00 96.19 94 TYR A CA 1
ATOM 735 C C . TYR A 1 94 ? -2.348 2.680 1.982 1.00 96.19 94 TYR A C 1
ATOM 737 O O . TYR A 1 94 ? -1.773 3.314 2.866 1.00 96.19 94 TYR A O 1
ATOM 745 N N . GLY A 1 95 ? -1.698 2.029 1.022 1.00 94.31 95 GLY A N 1
ATOM 746 C CA . GLY A 1 95 ? -0.262 2.138 0.799 1.00 94.31 95 GLY A CA 1
ATOM 747 C C . GLY A 1 95 ? 0.023 2.484 -0.656 1.00 94.31 95 GLY A C 1
ATOM 748 O O . GLY A 1 95 ? -0.522 1.842 -1.552 1.00 94.31 95 GLY A O 1
ATOM 749 N N . TYR A 1 96 ? 0.903 3.454 -0.880 1.00 94.69 96 TYR A N 1
ATOM 750 C CA . TYR A 1 96 ? 1.353 3.914 -2.194 1.00 94.69 96 TYR A CA 1
ATOM 751 C C . TYR A 1 96 ? 2.863 3.727 -2.291 1.00 94.69 96 TYR A C 1
ATOM 753 O O . TYR A 1 96 ? 3.585 4.158 -1.390 1.00 94.69 96 TYR A O 1
ATOM 761 N N . LEU A 1 97 ? 3.349 3.053 -3.336 1.00 92.69 97 LEU A N 1
ATOM 762 C CA . LEU A 1 97 ? 4.739 2.603 -3.410 1.00 92.69 97 LEU A CA 1
ATOM 763 C C . LEU A 1 97 ? 5.346 2.755 -4.800 1.00 92.69 97 LEU A C 1
ATOM 765 O O . LEU A 1 97 ? 4.756 2.346 -5.797 1.00 92.69 97 LEU A O 1
ATOM 769 N N . VAL A 1 98 ? 6.580 3.260 -4.837 1.00 89.88 98 VAL A N 1
ATOM 770 C CA . VAL A 1 98 ? 7.466 3.234 -6.007 1.00 89.88 98 VAL A CA 1
ATOM 771 C C . VAL A 1 98 ? 8.898 2.963 -5.545 1.00 89.88 98 VAL A C 1
ATOM 773 O O . VAL A 1 98 ? 9.389 3.513 -4.558 1.00 89.88 98 VAL A O 1
ATOM 776 N N . GLY A 1 99 ? 9.596 2.106 -6.279 1.00 79.19 99 GLY A N 1
ATOM 777 C CA . GLY A 1 99 ? 10.965 1.722 -5.981 1.00 79.19 99 GLY A CA 1
ATOM 778 C C . GLY A 1 99 ? 11.056 0.906 -4.694 1.00 79.19 99 GLY A C 1
ATOM 779 O O . GLY A 1 99 ? 10.093 0.275 -4.253 1.00 79.19 99 GLY A O 1
ATOM 780 N N . ALA A 1 100 ? 12.244 0.905 -4.093 1.00 63.44 100 ALA A N 1
ATOM 781 C CA . ALA A 1 100 ? 12.509 0.1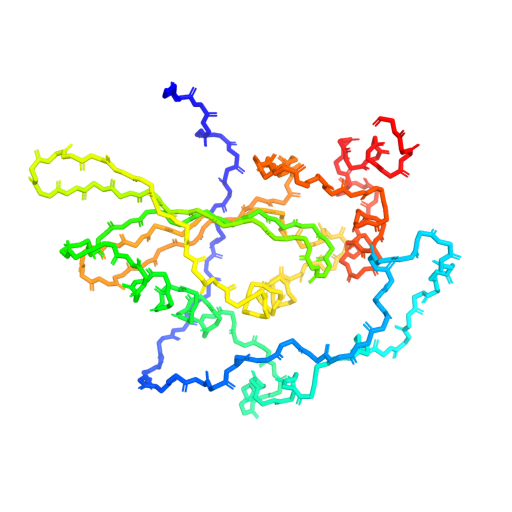41 -2.875 1.00 63.44 100 ALA A CA 1
ATOM 782 C C . ALA A 1 100 ? 12.137 0.894 -1.584 1.00 63.44 100 ALA A C 1
ATOM 784 O O . ALA A 1 100 ? 11.978 0.264 -0.543 1.00 63.44 100 ALA A O 1
ATOM 785 N N . GLN A 1 101 ? 12.040 2.228 -1.629 1.00 69.25 101 GLN A N 1
ATOM 786 C CA . GLN A 1 101 ? 11.996 3.060 -0.418 1.00 69.25 101 GLN A CA 1
ATOM 787 C C . GLN A 1 101 ? 10.914 4.137 -0.426 1.00 69.25 101 GLN A C 1
ATOM 789 O O . GLN A 1 101 ? 10.603 4.667 0.640 1.00 69.25 101 GLN A O 1
ATOM 794 N N . PHE A 1 102 ? 10.349 4.483 -1.587 1.00 86.12 102 PHE A N 1
ATOM 795 C CA . PHE A 1 102 ? 9.319 5.506 -1.625 1.00 86.12 102 PHE A CA 1
ATOM 796 C C . PHE A 1 102 ? 7.980 4.872 -1.275 1.00 86.12 102 PHE A C 1
ATOM 798 O O . PHE A 1 102 ? 7.395 4.144 -2.077 1.00 86.12 102 PHE A O 1
ATOM 805 N N . VAL A 1 103 ? 7.527 5.131 -0.054 1.00 90.06 103 VAL A N 1
ATOM 806 C CA . VAL A 1 103 ? 6.265 4.631 0.472 1.00 90.06 103 VAL A CA 1
ATOM 807 C C . VAL A 1 103 ? 5.538 5.741 1.210 1.00 90.06 103 VAL A C 1
ATOM 809 O O . VAL A 1 103 ? 6.127 6.448 2.025 1.00 90.06 103 VAL A O 1
ATOM 812 N N . GLU A 1 104 ? 4.245 5.852 0.947 1.00 92.06 104 GLU A N 1
ATOM 813 C CA . GLU A 1 104 ? 3.315 6.621 1.764 1.00 92.06 104 GLU A CA 1
ATOM 814 C C . GLU A 1 104 ? 2.190 5.702 2.215 1.00 92.06 104 GLU A C 1
ATOM 816 O O . GLU A 1 104 ? 1.739 4.842 1.457 1.00 92.06 104 GLU A O 1
ATOM 821 N N . CYS A 1 105 ? 1.784 5.843 3.473 1.00 93.75 105 CYS A N 1
ATOM 822 C CA . CYS A 1 105 ? 0.699 5.068 4.053 1.00 93.75 105 CYS A CA 1
ATOM 823 C C . CYS A 1 105 ? -0.236 5.991 4.821 1.00 93.75 105 CYS A C 1
ATOM 825 O O . CYS A 1 105 ? 0.210 6.878 5.547 1.00 93.75 105 CYS A O 1
ATOM 827 N N . GLU A 1 106 ? -1.524 5.719 4.712 1.00 94.81 106 GLU A N 1
ATOM 828 C CA . GLU A 1 106 ? -2.575 6.381 5.474 1.00 94.81 106 GLU A CA 1
ATOM 829 C C . GLU A 1 106 ? -3.667 5.365 5.798 1.00 94.81 106 GLU A C 1
ATOM 831 O O . GLU A 1 106 ? -3.787 4.327 5.145 1.00 94.81 106 GLU A O 1
ATOM 836 N N . ALA A 1 107 ? -4.456 5.636 6.828 1.00 96.06 107 ALA A N 1
ATOM 837 C CA . ALA A 1 107 ? -5.590 4.805 7.177 1.00 96.06 107 ALA A CA 1
ATOM 838 C C . ALA A 1 107 ? -6.793 5.666 7.548 1.00 96.06 107 ALA A C 1
ATOM 840 O O . ALA A 1 107 ? -6.699 6.561 8.387 1.00 96.06 107 ALA A O 1
ATOM 841 N N . GLU A 1 108 ? -7.926 5.368 6.926 1.00 97.06 108 GLU A N 1
ATOM 842 C CA . GLU A 1 108 ? -9.217 5.995 7.185 1.00 97.06 108 GLU A CA 1
ATOM 843 C C . GLU A 1 108 ? -10.025 5.124 8.145 1.00 97.06 108 GLU A C 1
ATOM 845 O O . GLU A 1 108 ? -10.056 3.900 8.003 1.00 97.06 108 GLU A O 1
ATOM 850 N N . TYR A 1 109 ? -10.717 5.732 9.102 1.00 95.94 109 TYR A N 1
ATOM 851 C CA . TYR A 1 109 ? -11.599 5.021 10.026 1.00 95.94 109 TYR A CA 1
ATOM 852 C C . TYR A 1 109 ? -12.912 5.767 10.240 1.00 95.94 109 TYR A C 1
ATOM 854 O O . TYR A 1 109 ? -12.998 6.980 10.043 1.00 95.94 109 TYR A O 1
ATOM 862 N N . GLU A 1 110 ? -13.909 5.021 10.705 1.00 92.31 110 GLU A N 1
ATOM 863 C CA . GLU A 1 110 ? -15.189 5.525 11.194 1.00 92.31 110 GLU A CA 1
ATOM 864 C C . GLU A 1 110 ? -15.432 4.948 12.594 1.00 92.31 110 GLU A C 1
ATOM 866 O O . GLU A 1 110 ? -15.196 3.762 12.838 1.00 92.31 110 GLU A O 1
ATOM 871 N N . GLN A 1 111 ? -15.844 5.791 13.538 1.00 87.00 111 GLN A N 1
ATOM 872 C CA . GLN A 1 111 ? -16.204 5.383 14.891 1.00 87.00 111 GLN A CA 1
ATOM 873 C C . GLN A 1 111 ? -17.688 5.026 14.991 1.00 87.00 111 GLN A C 1
ATOM 875 O O . GLN A 1 111 ? -18.501 5.385 14.146 1.00 87.00 111 GLN A O 1
ATOM 880 N N . ALA A 1 112 ? -18.062 4.367 16.090 1.00 84.44 112 ALA A N 1
ATOM 881 C CA . ALA A 1 112 ? -19.449 3.986 16.356 1.00 84.44 112 ALA A CA 1
ATOM 882 C C . ALA A 1 112 ? -20.421 5.181 16.442 1.00 84.44 112 ALA A C 1
ATOM 884 O O . ALA A 1 112 ? -21.620 5.005 16.245 1.00 84.44 112 ALA A O 1
ATOM 885 N N . ASP A 1 113 ? -19.923 6.386 16.739 1.00 86.25 113 ASP A N 1
ATOM 886 C CA . ASP A 1 113 ? -20.713 7.622 16.746 1.00 86.25 113 ASP A CA 1
ATOM 887 C C . ASP A 1 113 ? -20.843 8.281 15.355 1.00 86.25 113 ASP A C 1
ATOM 889 O O . ASP A 1 113 ? -21.447 9.347 15.233 1.00 86.25 113 ASP A O 1
ATOM 893 N N . GLY A 1 114 ? -20.297 7.646 14.311 1.00 86.94 114 GLY A N 1
ATOM 894 C CA . GLY A 1 114 ? -20.279 8.129 12.931 1.00 86.94 114 GLY A CA 1
ATOM 895 C C . GLY A 1 114 ? -19.168 9.138 12.630 1.00 86.94 114 GLY A C 1
ATOM 896 O O . GLY A 1 114 ? -19.087 9.638 11.506 1.00 86.94 114 GLY A O 1
ATOM 897 N N . SER A 1 115 ? -18.310 9.475 13.599 1.00 88.31 115 SER A N 1
ATOM 898 C CA . SER A 1 115 ? -17.158 10.338 13.341 1.00 88.31 115 SER A CA 1
ATOM 899 C C . SER A 1 115 ? -16.115 9.615 12.490 1.00 88.31 115 SER A C 1
ATOM 901 O O . SER A 1 115 ? -15.797 8.449 12.714 1.00 88.31 115 SER A O 1
ATOM 903 N N . THR A 1 116 ? -15.564 10.314 11.501 1.00 93.69 116 THR A N 1
ATOM 904 C CA . THR A 1 116 ? -14.536 9.775 10.603 1.00 93.69 116 THR A CA 1
ATOM 905 C C . THR A 1 116 ? -13.207 10.478 10.813 1.00 93.69 116 THR A C 1
ATOM 907 O O . THR A 1 116 ? -13.179 11.682 11.080 1.00 93.69 116 THR A O 1
ATOM 910 N N . GLY A 1 117 ? -12.104 9.772 10.595 1.00 94.50 117 GLY A N 1
ATOM 911 C CA . GLY A 1 117 ? -10.775 10.364 10.661 1.00 94.50 117 GLY A CA 1
ATOM 912 C C . GLY A 1 117 ? -9.745 9.633 9.815 1.00 94.50 117 GLY A C 1
ATOM 913 O O . GLY A 1 117 ? -10.012 8.576 9.247 1.00 94.50 117 GLY A O 1
ATOM 914 N N . ILE A 1 118 ? -8.553 10.224 9.756 1.00 95.25 118 ILE A N 1
ATOM 915 C CA . ILE A 1 118 ? -7.369 9.652 9.113 1.00 95.25 118 ILE A CA 1
ATOM 916 C C . ILE A 1 118 ? -6.263 9.563 10.161 1.00 95.25 118 ILE A C 1
ATOM 918 O O . ILE A 1 118 ? -6.105 10.477 10.973 1.00 95.25 118 ILE A O 1
ATOM 922 N N . PHE A 1 119 ? -5.492 8.482 10.142 1.00 94.19 119 PHE A N 1
ATOM 923 C CA . PHE A 1 119 ? -4.224 8.380 10.857 1.00 94.19 119 PHE A CA 1
ATOM 924 C C . PHE A 1 119 ? -3.119 7.891 9.918 1.00 94.19 119 PHE A C 1
ATOM 926 O O . PHE A 1 119 ? -3.386 7.273 8.889 1.00 94.19 119 PHE A O 1
ATOM 933 N N . LEU A 1 120 ? -1.871 8.202 10.267 1.00 92.81 120 LEU A N 1
ATOM 934 C CA . LEU A 1 120 ? -0.688 7.803 9.508 1.00 92.81 120 LEU A CA 1
ATOM 935 C C . LEU A 1 120 ? -0.005 6.649 10.251 1.00 92.81 120 LEU A C 1
ATOM 937 O O . LEU A 1 120 ? 0.654 6.898 11.261 1.00 92.81 120 LEU A O 1
ATOM 941 N N . PRO A 1 121 ? -0.198 5.394 9.816 1.00 88.56 121 PRO A N 1
ATOM 942 C CA . PRO A 1 121 ? 0.381 4.244 10.492 1.00 88.56 121 PRO A CA 1
ATOM 943 C C . PRO A 1 121 ? 1.905 4.210 10.321 1.00 88.56 121 PRO A C 1
ATOM 945 O O . PRO A 1 121 ? 2.438 4.412 9.227 1.00 88.56 121 PRO A O 1
ATOM 948 N N . THR A 1 122 ? 2.606 3.870 11.398 1.00 78.25 122 THR A N 1
ATOM 949 C CA . THR A 1 122 ? 4.030 3.536 11.406 1.00 78.25 122 THR A CA 1
ATOM 950 C C . THR A 1 122 ? 4.200 2.151 10.793 1.00 78.25 122 THR A C 1
ATOM 952 O O . THR A 1 122 ? 4.315 1.128 11.469 1.00 78.25 122 THR A O 1
ATOM 955 N N . VAL A 1 123 ? 4.199 2.093 9.464 1.00 67.81 123 VAL A N 1
ATOM 956 C CA . VAL A 1 123 ? 4.445 0.841 8.749 1.00 67.81 123 VAL A CA 1
ATOM 957 C C . VAL A 1 123 ? 5.927 0.695 8.478 1.00 67.81 123 VAL A C 1
ATOM 959 O O . VAL A 1 123 ? 6.565 1.550 7.863 1.00 67.81 123 VAL A O 1
ATOM 962 N N . HIS A 1 124 ? 6.483 -0.447 8.868 1.00 74.62 124 HIS A N 1
ATOM 963 C CA . HIS A 1 124 ? 7.817 -0.806 8.421 1.00 74.62 124 HIS A CA 1
ATOM 964 C C . HIS A 1 124 ? 7.776 -1.131 6.923 1.00 74.62 124 HIS A C 1
ATOM 966 O O . HIS A 1 124 ? 7.215 -2.151 6.514 1.00 74.62 124 HIS A O 1
ATOM 972 N N . TRP A 1 125 ? 8.409 -0.271 6.117 1.00 78.56 125 TRP A N 1
ATOM 973 C CA . TRP A 1 125 ? 8.517 -0.390 4.655 1.00 78.56 125 TRP A CA 1
ATOM 974 C C . TRP A 1 125 ? 8.898 -1.807 4.190 1.00 78.56 125 TRP A C 1
ATOM 976 O O . TRP A 1 125 ? 8.421 -2.269 3.157 1.00 78.56 125 TRP A O 1
ATOM 986 N N . GLY A 1 126 ? 9.694 -2.531 4.987 1.00 80.19 126 GLY A N 1
ATOM 987 C CA . GLY A 1 126 ? 10.120 -3.897 4.695 1.00 80.19 126 GLY A CA 1
ATOM 988 C C . GLY A 1 126 ? 8.976 -4.911 4.567 1.00 80.19 126 GLY A C 1
ATOM 989 O O . GLY A 1 126 ? 9.114 -5.851 3.791 1.00 80.19 126 GLY A O 1
ATOM 990 N N . TYR A 1 127 ? 7.847 -4.747 5.270 1.00 84.06 127 TYR A N 1
ATOM 991 C CA . TYR A 1 127 ? 6.693 -5.646 5.103 1.00 84.06 127 TYR A CA 1
ATOM 992 C C . TYR A 1 127 ? 5.972 -5.397 3.778 1.00 84.06 127 TYR A C 1
ATOM 994 O O . TYR A 1 127 ? 5.640 -6.343 3.068 1.00 84.06 127 TYR A O 1
ATOM 1002 N N . LEU A 1 128 ? 5.781 -4.128 3.406 1.00 88.50 128 LEU A N 1
ATOM 1003 C CA . LEU A 1 128 ? 5.184 -3.771 2.118 1.00 88.50 128 LEU A CA 1
ATOM 1004 C C . LEU A 1 128 ? 6.091 -4.178 0.954 1.00 88.50 128 LEU A C 1
ATOM 1006 O O . LEU A 1 128 ? 5.606 -4.743 -0.018 1.00 88.50 128 LEU A O 1
ATOM 1010 N N . TYR A 1 129 ? 7.404 -3.964 1.067 1.00 86.56 129 TYR A N 1
ATOM 1011 C CA . TYR A 1 129 ? 8.363 -4.386 0.045 1.00 86.56 129 TYR A CA 1
ATOM 1012 C C . TYR A 1 129 ? 8.361 -5.905 -0.152 1.00 86.56 129 TYR A C 1
ATOM 1014 O O . TYR A 1 129 ? 8.224 -6.376 -1.277 1.00 86.56 129 TYR A O 1
ATOM 1022 N N . ARG A 1 130 ? 8.428 -6.684 0.935 1.00 83.81 130 ARG A N 1
ATOM 1023 C CA . ARG A 1 130 ? 8.324 -8.149 0.862 1.00 83.81 130 ARG A CA 1
ATOM 1024 C C . ARG A 1 130 ? 6.993 -8.596 0.266 1.00 83.81 130 ARG A C 1
ATOM 1026 O O . ARG A 1 130 ? 6.959 -9.559 -0.488 1.00 83.81 130 ARG A O 1
ATOM 1033 N N . LEU A 1 131 ? 5.900 -7.894 0.559 1.00 88.62 131 LEU A N 1
ATOM 1034 C CA . LEU A 1 131 ? 4.610 -8.171 -0.066 1.00 88.62 131 LEU A CA 1
ATOM 1035 C C . LEU A 1 131 ? 4.616 -7.852 -1.573 1.00 88.62 131 LEU A C 1
ATOM 1037 O O . LEU A 1 131 ? 4.010 -8.593 -2.341 1.00 88.62 131 LEU A O 1
ATOM 1041 N N . ARG A 1 132 ? 5.317 -6.795 -2.013 1.00 90.06 132 ARG A N 1
ATOM 1042 C CA . ARG A 1 132 ? 5.551 -6.519 -3.445 1.00 90.06 132 ARG A CA 1
ATOM 1043 C C . ARG A 1 132 ? 6.378 -7.620 -4.099 1.00 90.06 132 ARG A C 1
ATOM 1045 O O . ARG A 1 132 ? 6.026 -8.046 -5.187 1.00 90.06 132 ARG A O 1
ATOM 1052 N N . GLU A 1 133 ? 7.420 -8.110 -3.432 1.00 84.31 133 GLU A N 1
ATOM 1053 C CA . GLU A 1 133 ? 8.264 -9.212 -3.914 1.00 84.31 133 GLU A CA 1
ATOM 1054 C C . GLU A 1 133 ? 7.484 -10.532 -4.013 1.00 84.31 133 GLU A C 1
ATOM 1056 O O . GLU A 1 133 ? 7.541 -11.210 -5.033 1.00 84.31 133 GLU A O 1
ATOM 1061 N N . ALA A 1 134 ? 6.687 -10.864 -2.994 1.00 81.75 134 ALA A N 1
ATOM 1062 C CA . ALA A 1 134 ? 5.878 -12.082 -2.965 1.00 81.75 134 ALA A CA 1
ATOM 1063 C C . ALA A 1 134 ? 4.754 -12.101 -4.012 1.00 81.75 134 ALA A C 1
ATOM 1065 O O . ALA A 1 134 ? 4.321 -13.174 -4.426 1.00 81.75 134 ALA A O 1
ATOM 1066 N N . LEU A 1 135 ? 4.259 -10.924 -4.406 1.00 84.50 135 LEU A N 1
ATOM 1067 C CA . LEU A 1 135 ? 3.172 -10.761 -5.376 1.00 84.50 135 LEU A CA 1
ATOM 1068 C C . LEU A 1 135 ? 3.655 -10.207 -6.721 1.00 84.50 135 LEU A C 1
ATOM 1070 O O . LEU A 1 135 ? 2.837 -9.845 -7.562 1.00 84.50 135 LEU A O 1
ATOM 1074 N N . TYR A 1 136 ? 4.968 -10.121 -6.929 1.00 83.81 136 TYR A N 1
ATOM 1075 C CA . TYR A 1 136 ? 5.538 -9.698 -8.198 1.00 83.81 136 TYR A CA 1
ATOM 1076 C C . TYR A 1 136 ? 5.187 -10.708 -9.291 1.00 83.81 136 TYR A C 1
ATOM 1078 O O . TYR A 1 136 ? 5.381 -11.915 -9.132 1.00 83.81 136 TYR A O 1
ATOM 1086 N N . LEU A 1 137 ? 4.700 -10.200 -10.420 1.00 78.62 137 LEU A N 1
ATOM 1087 C CA . LEU A 1 137 ? 4.370 -10.997 -11.591 1.00 78.62 137 LEU A CA 1
ATOM 1088 C C . LEU A 1 137 ? 5.404 -10.707 -12.687 1.00 78.62 137 LEU A C 1
ATOM 1090 O O . LEU A 1 137 ? 5.435 -9.581 -13.193 1.00 78.62 137 LEU A O 1
ATOM 1094 N N . PRO A 1 138 ? 6.257 -11.679 -13.068 1.00 77.38 138 PRO A N 1
ATOM 1095 C CA . PRO A 1 138 ? 7.225 -11.489 -14.144 1.00 77.38 138 PRO A CA 1
ATOM 1096 C C . PRO A 1 138 ? 6.561 -10.968 -15.422 1.00 77.38 138 PRO A C 1
ATOM 1098 O O . PRO A 1 138 ? 5.552 -11.519 -15.857 1.00 77.38 138 PRO A O 1
ATOM 1101 N N . GLY A 1 139 ? 7.108 -9.892 -15.991 1.00 76.06 139 GLY A N 1
ATOM 1102 C CA . GLY A 1 139 ? 6.564 -9.233 -17.184 1.00 76.06 139 GLY A CA 1
ATOM 1103 C C . GLY A 1 139 ? 5.389 -8.285 -16.911 1.00 76.06 139 GLY A C 1
ATOM 1104 O O . GLY A 1 139 ? 5.169 -7.360 -17.685 1.00 76.06 139 GLY A O 1
ATOM 1105 N N . SER A 1 140 ? 4.676 -8.411 -15.787 1.00 83.19 140 SER A N 1
ATOM 1106 C CA . SER A 1 140 ? 3.600 -7.476 -15.399 1.00 83.19 140 SER A CA 1
ATOM 1107 C C . SER A 1 140 ? 3.996 -6.500 -14.288 1.00 83.19 140 SER A C 1
ATOM 1109 O O . SER A 1 140 ? 3.316 -5.496 -14.075 1.00 83.19 140 SER A O 1
ATOM 1111 N N . GLY A 1 141 ? 5.108 -6.743 -13.592 1.00 86.19 141 GLY A N 1
ATOM 1112 C CA . GLY A 1 141 ? 5.579 -5.872 -12.520 1.00 86.19 141 GLY A CA 1
ATOM 1113 C C . GLY A 1 141 ? 4.955 -6.168 -11.160 1.00 86.19 141 GLY A C 1
ATOM 1114 O O . GLY A 1 141 ? 4.274 -7.171 -10.947 1.00 86.19 141 GLY A O 1
ATOM 1115 N N . ALA A 1 142 ? 5.220 -5.274 -10.208 1.00 90.38 142 ALA A N 1
ATOM 1116 C CA . ALA A 1 142 ? 4.580 -5.267 -8.897 1.00 90.38 142 ALA A CA 1
ATOM 1117 C C . ALA A 1 142 ? 3.464 -4.220 -8.848 1.00 90.38 142 ALA A C 1
ATOM 1119 O O . ALA A 1 142 ? 3.455 -3.254 -9.616 1.00 90.38 142 ALA A O 1
ATOM 1120 N N . TRP A 1 143 ? 2.552 -4.372 -7.896 1.00 93.75 143 TRP A N 1
ATOM 1121 C CA . TRP A 1 143 ? 1.529 -3.372 -7.621 1.00 93.75 143 TRP A CA 1
ATOM 1122 C C . TRP A 1 143 ? 2.164 -2.054 -7.141 1.00 93.75 143 TRP A C 1
ATOM 1124 O O . TRP A 1 143 ? 3.248 -2.052 -6.546 1.00 93.75 143 TRP A O 1
ATOM 1134 N N . TYR A 1 144 ? 1.494 -0.937 -7.417 1.00 94.19 144 TYR A N 1
ATOM 1135 C CA . TYR A 1 144 ? 1.870 0.420 -7.003 1.00 94.19 144 TYR A CA 1
ATOM 1136 C C . TYR A 1 144 ? 1.042 0.928 -5.833 1.00 94.19 144 TYR A C 1
ATOM 1138 O O . TYR A 1 144 ? 1.467 1.826 -5.106 1.00 94.19 144 TYR A O 1
ATOM 1146 N N . SER A 1 145 ? -0.162 0.392 -5.653 1.00 95.56 145 SER A N 1
ATOM 1147 C CA . SER A 1 145 ? -1.006 0.733 -4.515 1.00 95.56 145 SER A CA 1
ATOM 1148 C C . SER A 1 145 ? -1.675 -0.503 -3.937 1.00 95.56 145 SER A C 1
ATOM 1150 O O . SER A 1 145 ? -1.972 -1.460 -4.655 1.00 95.56 145 SER A O 1
ATOM 1152 N N . ILE A 1 146 ? -1.898 -0.476 -2.628 1.00 95.50 146 ILE A N 1
ATOM 1153 C CA . ILE A 1 146 ? -2.633 -1.494 -1.882 1.00 95.50 146 ILE A CA 1
ATOM 1154 C C . ILE A 1 146 ? -3.720 -0.821 -1.052 1.00 95.50 146 ILE A C 1
ATOM 1156 O O . ILE A 1 146 ? -3.487 0.228 -0.450 1.00 95.50 146 ILE A O 1
ATOM 1160 N N . ARG A 1 147 ? -4.892 -1.446 -1.000 1.00 96.44 147 ARG A N 1
ATOM 1161 C CA . ARG A 1 147 ? -5.989 -1.077 -0.111 1.00 96.44 147 ARG A CA 1
ATOM 1162 C C . ARG A 1 147 ? -6.333 -2.277 0.748 1.00 96.44 147 ARG A C 1
ATOM 1164 O O . ARG A 1 147 ? -6.674 -3.320 0.203 1.00 96.44 147 ARG A O 1
ATOM 1171 N N . ILE A 1 148 ? -6.251 -2.139 2.066 1.00 95.62 148 ILE A N 1
ATOM 1172 C CA . ILE A 1 148 ? -6.611 -3.201 3.006 1.00 95.62 148 ILE A CA 1
ATOM 1173 C C . ILE A 1 148 ? -7.799 -2.733 3.835 1.00 95.62 148 ILE A C 1
ATOM 1175 O O . ILE 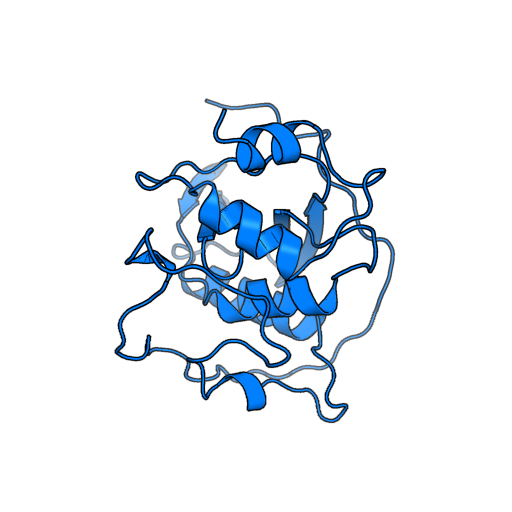A 1 148 ? -7.673 -1.798 4.622 1.00 95.62 148 ILE A O 1
ATOM 1179 N N . THR A 1 149 ? -8.947 -3.382 3.686 1.00 94.56 149 THR A N 1
ATOM 1180 C CA . THR A 1 149 ? -10.118 -3.114 4.525 1.00 94.56 149 THR A CA 1
ATOM 1181 C C . THR A 1 149 ? -10.108 -4.073 5.703 1.00 94.56 149 THR A C 1
ATOM 1183 O O . THR A 1 149 ? -10.154 -5.284 5.507 1.00 94.56 149 THR A O 1
ATOM 1186 N N . VAL A 1 150 ? -10.048 -3.529 6.918 1.00 91.19 150 VAL A N 1
ATOM 1187 C CA . VAL A 1 150 ? -10.041 -4.268 8.185 1.00 91.19 150 VAL A CA 1
ATOM 1188 C C . VAL A 1 150 ? -11.391 -4.088 8.870 1.00 91.19 150 VAL A C 1
ATOM 1190 O O . VAL A 1 150 ? -11.848 -2.962 9.073 1.00 91.19 150 VAL A O 1
ATOM 1193 N N . THR A 1 151 ? -12.037 -5.192 9.229 1.00 90.25 151 THR A N 1
ATOM 1194 C CA . THR A 1 151 ? -13.320 -5.209 9.941 1.00 90.25 151 THR A CA 1
ATOM 1195 C C . THR A 1 151 ? -13.113 -5.260 11.454 1.00 90.25 151 THR A C 1
ATOM 1197 O O . THR A 1 151 ? -12.051 -5.647 11.939 1.00 90.25 151 THR A O 1
ATOM 1200 N N . GLU A 1 152 ? -14.146 -4.901 12.224 1.00 87.81 152 GLU A N 1
ATOM 1201 C CA . GLU A 1 152 ? -14.071 -4.819 13.693 1.00 87.81 152 GLU A CA 1
ATOM 1202 C C . GLU A 1 152 ? -13.667 -6.143 14.370 1.00 87.81 152 GLU A C 1
ATOM 1204 O O . GLU A 1 152 ? -13.012 -6.143 15.412 1.00 87.81 152 GLU A O 1
ATOM 1209 N N . ASP A 1 153 ? -14.025 -7.279 13.772 1.00 84.44 153 ASP A N 1
ATOM 1210 C CA . ASP A 1 153 ? -13.669 -8.618 14.248 1.00 84.44 153 ASP A CA 1
ATOM 1211 C C . ASP A 1 153 ? -12.265 -9.078 13.810 1.00 84.44 153 ASP A C 1
ATOM 1213 O O . ASP A 1 153 ? -11.891 -10.233 14.021 1.00 84.44 153 ASP A O 1
ATOM 1217 N N . GLY A 1 154 ? -11.477 -8.178 13.215 1.00 76.94 154 GLY A N 1
ATOM 1218 C CA . GLY A 1 154 ? -10.087 -8.405 12.833 1.00 76.94 154 GLY A CA 1
ATOM 1219 C C . GLY A 1 154 ? -9.900 -9.165 11.520 1.00 76.94 154 GLY A C 1
ATOM 1220 O O . GLY A 1 154 ? -8.763 -9.504 11.183 1.00 76.94 154 GLY A O 1
ATOM 1221 N N . ARG A 1 155 ? -10.974 -9.436 10.765 1.00 86.75 155 ARG A N 1
ATOM 1222 C CA . ARG A 1 155 ? -10.844 -9.919 9.382 1.00 86.75 155 ARG A CA 1
ATOM 1223 C C . ARG A 1 155 ? -10.354 -8.784 8.486 1.00 86.75 155 ARG A C 1
ATOM 1225 O O . ARG A 1 155 ? -10.560 -7.607 8.776 1.00 86.75 155 ARG A O 1
ATOM 1232 N N . PHE A 1 156 ? -9.683 -9.140 7.398 1.00 88.94 156 PHE A N 1
ATOM 1233 C CA . PHE A 1 156 ? -9.238 -8.159 6.422 1.00 88.94 156 PHE A CA 1
ATOM 1234 C C . PHE A 1 156 ? -9.250 -8.713 4.999 1.00 88.94 156 PHE A C 1
ATOM 1236 O O . PHE A 1 156 ? -9.064 -9.911 4.783 1.00 88.94 156 PHE A O 1
ATOM 1243 N N . GLU A 1 157 ? -9.440 -7.817 4.037 1.00 88.25 157 GLU A N 1
ATOM 1244 C CA . GLU A 1 157 ? -9.302 -8.071 2.603 1.00 88.25 157 GLU A CA 1
ATOM 1245 C C . GLU A 1 157 ? -8.327 -7.057 2.009 1.00 88.25 157 GLU A C 1
ATOM 1247 O O . GLU A 1 157 ? -8.319 -5.902 2.432 1.00 88.25 157 GLU A O 1
ATOM 1252 N N . ALA A 1 158 ? -7.513 -7.485 1.043 1.00 91.00 158 ALA A N 1
ATOM 1253 C CA . ALA A 1 158 ? -6.550 -6.632 0.360 1.00 91.00 158 ALA A CA 1
ATOM 1254 C C . ALA A 1 158 ? -6.827 -6.596 -1.148 1.00 91.00 158 ALA A C 1
ATOM 1256 O O . ALA A 1 158 ? -6.971 -7.643 -1.782 1.00 91.00 158 ALA A O 1
ATOM 1257 N N . ASP A 1 159 ? -6.848 -5.393 -1.710 1.00 91.81 159 ASP A N 1
ATOM 1258 C CA . ASP A 1 159 ? -6.893 -5.137 -3.145 1.00 91.81 159 ASP A CA 1
ATOM 1259 C C . ASP A 1 159 ? -5.612 -4.438 -3.591 1.00 91.81 159 ASP A C 1
ATOM 1261 O O . ASP A 1 159 ? -5.025 -3.645 -2.850 1.00 91.81 159 ASP A O 1
ATOM 1265 N N . TYR A 1 160 ? -5.211 -4.698 -4.830 1.00 90.31 160 TYR A N 1
ATOM 1266 C CA . TYR A 1 160 ? -3.962 -4.201 -5.391 1.00 90.31 160 TYR A CA 1
ATOM 1267 C C . TYR A 1 160 ? -4.227 -3.473 -6.706 1.00 90.31 160 TYR A C 1
ATOM 1269 O O . TYR A 1 160 ? -5.082 -3.879 -7.497 1.00 90.31 160 TYR A O 1
ATOM 1277 N N . ASP A 1 161 ? -3.468 -2.412 -6.949 1.00 93.44 161 ASP A N 1
ATOM 1278 C CA . ASP A 1 161 ? -3.491 -1.666 -8.203 1.00 93.44 161 ASP A CA 1
ATOM 1279 C C . ASP A 1 161 ? -2.114 -1.730 -8.865 1.00 93.44 161 ASP A C 1
ATOM 1281 O O . ASP A 1 161 ? -1.110 -1.312 -8.285 1.00 93.44 161 ASP A O 1
ATOM 1285 N N . TYR A 1 162 ? -2.074 -2.294 -10.070 1.00 91.06 162 TYR A N 1
ATOM 1286 C CA . TYR A 1 162 ? -0.871 -2.437 -10.894 1.00 91.06 162 TYR A CA 1
ATOM 1287 C C . TYR A 1 162 ? -0.822 -1.414 -12.033 1.00 91.06 162 TYR A C 1
ATOM 1289 O O . TYR A 1 162 ? 0.210 -1.273 -12.683 1.00 91.06 162 TYR A O 1
ATOM 1297 N N . GLU A 1 163 ? -1.929 -0.723 -12.301 1.00 89.25 163 GLU A N 1
ATOM 1298 C CA . GLU A 1 163 ? -2.146 -0.020 -13.566 1.00 89.25 163 GLU A CA 1
ATOM 1299 C C . GLU A 1 163 ? -2.151 1.490 -13.392 1.00 89.25 163 GLU A C 1
ATOM 1301 O O . GLU A 1 163 ? -1.680 2.205 -14.278 1.00 89.25 163 GLU A O 1
ATOM 1306 N N . HIS A 1 164 ? -2.669 1.995 -12.274 1.00 92.44 164 HIS A N 1
ATOM 1307 C CA . HIS A 1 164 ? -2.815 3.431 -12.084 1.00 92.44 164 HIS A CA 1
ATOM 1308 C C . HIS A 1 164 ? -1.630 4.041 -11.347 1.00 92.44 164 HIS A C 1
ATOM 1310 O O . HIS A 1 164 ? -0.972 3.414 -10.517 1.00 92.44 164 HIS A O 1
ATOM 1316 N N . GLU A 1 165 ? -1.391 5.313 -11.651 1.00 93.69 165 GLU A N 1
ATOM 1317 C CA . GLU A 1 165 ? -0.355 6.090 -10.996 1.00 93.69 165 GLU A CA 1
ATOM 1318 C C . GLU A 1 165 ? -0.671 6.259 -9.496 1.00 93.69 165 GLU A C 1
ATOM 1320 O O . GLU A 1 165 ? -1.753 6.760 -9.151 1.00 93.69 165 GLU A O 1
ATOM 1325 N N . PRO A 1 166 ? 0.254 5.871 -8.597 1.00 92.94 166 PRO A N 1
ATOM 1326 C CA . PRO A 1 166 ? 0.088 6.089 -7.167 1.00 92.94 166 PRO A CA 1
ATOM 1327 C C . PRO A 1 166 ? 0.075 7.588 -6.854 1.00 92.94 166 PRO A C 1
ATOM 1329 O O . PRO A 1 166 ? 0.853 8.369 -7.400 1.00 92.94 166 PRO A O 1
ATOM 1332 N N . THR A 1 167 ? -0.825 8.002 -5.963 1.00 89.62 167 THR A N 1
ATOM 1333 C CA . THR A 1 167 ? -0.959 9.409 -5.565 1.00 89.62 167 THR A CA 1
ATOM 1334 C C . THR A 1 167 ? -0.199 9.644 -4.267 1.00 89.62 167 THR A C 1
ATOM 1336 O O . THR A 1 167 ? -0.608 9.156 -3.221 1.00 89.62 167 THR A O 1
ATOM 1339 N N . PHE A 1 168 ? 0.890 10.407 -4.342 1.00 89.88 168 PHE A N 1
ATOM 1340 C CA . PHE A 1 168 ? 1.701 10.784 -3.186 1.00 89.88 168 PHE A CA 1
ATOM 1341 C C . PHE A 1 168 ? 1.308 12.181 -2.701 1.00 89.88 168 PHE A C 1
ATOM 1343 O O . PHE A 1 168 ? 1.387 13.154 -3.457 1.00 89.88 168 PHE A O 1
ATOM 1350 N N . SER A 1 169 ? 0.867 12.282 -1.450 1.00 86.75 169 SER A N 1
ATOM 1351 C CA . SER A 1 169 ? 0.416 13.525 -0.815 1.00 86.75 169 SER A CA 1
ATOM 1352 C C . SER A 1 169 ? 1.492 14.176 0.060 1.00 86.75 169 SER A C 1
ATOM 1354 O O . SER A 1 169 ? 1.333 15.321 0.492 1.00 86.75 169 SER A O 1
ATOM 1356 N N . GLY A 1 170 ? 2.603 13.475 0.297 1.00 83.69 170 GLY A N 1
ATOM 1357 C CA . GLY A 1 170 ? 3.715 13.961 1.091 1.00 83.69 170 GLY A CA 1
ATOM 1358 C C . GLY A 1 170 ? 4.465 15.149 0.470 1.00 83.69 170 GLY A C 1
ATOM 1359 O O . GLY A 1 170 ? 4.410 15.408 -0.739 1.00 83.69 170 GLY A O 1
ATOM 1360 N N . PRO A 1 171 ? 5.225 15.893 1.300 1.00 80.44 171 PRO A N 1
ATOM 1361 C CA . PRO A 1 171 ? 5.995 17.055 0.852 1.00 80.44 171 PRO A CA 1
ATOM 1362 C C . PRO A 1 171 ? 7.165 16.674 -0.064 1.00 80.44 171 PRO A C 1
ATOM 1364 O O . PRO A 1 171 ? 7.627 17.490 -0.861 1.00 80.44 171 PRO A O 1
ATOM 1367 N N . ARG A 1 172 ? 7.662 15.438 0.049 1.00 85.25 172 ARG A N 1
ATOM 1368 C CA . ARG A 1 172 ? 8.623 14.854 -0.884 1.00 85.25 172 ARG A CA 1
ATOM 1369 C C . ARG A 1 172 ? 7.826 14.125 -1.958 1.00 85.25 172 ARG A C 1
ATOM 1371 O O . ARG A 1 172 ? 6.889 13.420 -1.630 1.00 85.25 172 ARG A O 1
ATOM 1378 N N . GLN A 1 173 ? 8.226 14.265 -3.215 1.00 88.56 173 GLN A N 1
ATOM 1379 C CA . GLN A 1 173 ? 7.653 13.515 -4.334 1.00 88.56 173 GLN A CA 1
ATOM 1380 C C . GLN A 1 173 ? 8.679 12.491 -4.844 1.00 88.56 173 GLN A C 1
ATOM 1382 O O . GLN A 1 173 ? 9.886 12.757 -4.731 1.00 88.56 173 GLN A O 1
ATOM 1387 N N . PRO A 1 174 ? 8.252 11.338 -5.391 1.00 89.44 174 PRO A N 1
ATOM 1388 C CA . PRO A 1 174 ? 9.184 10.386 -5.976 1.00 89.44 174 PRO A CA 1
ATOM 1389 C C . PRO A 1 174 ? 9.899 11.009 -7.171 1.00 89.44 174 PRO A C 1
ATOM 1391 O O . PRO A 1 174 ? 9.296 11.644 -8.040 1.00 89.44 174 PRO A O 1
ATOM 1394 N N . SER A 1 175 ? 11.208 10.817 -7.213 1.00 89.38 175 SER A N 1
ATOM 1395 C CA . SER A 1 175 ? 12.063 11.261 -8.305 1.00 89.38 175 SER A CA 1
ATOM 1396 C C . SER A 1 175 ? 12.002 10.282 -9.479 1.00 89.38 175 SER A C 1
ATOM 1398 O O . SER A 1 175 ? 11.657 9.114 -9.315 1.00 89.38 175 SER A O 1
ATOM 1400 N N . THR A 1 176 ? 12.437 10.707 -10.668 1.00 87.81 176 THR A N 1
ATOM 1401 C CA . THR A 1 176 ? 12.636 9.795 -11.813 1.00 87.81 176 THR A CA 1
ATOM 1402 C C . THR A 1 176 ? 13.538 8.608 -11.460 1.00 87.81 176 THR A C 1
ATOM 1404 O O . THR A 1 176 ? 13.342 7.514 -11.986 1.00 87.81 176 THR A O 1
ATOM 1407 N N . TYR A 1 177 ? 14.500 8.790 -10.548 1.00 84.00 177 TYR A N 1
ATOM 1408 C CA . TYR A 1 177 ? 15.340 7.700 -10.055 1.00 84.00 177 TYR A CA 1
ATOM 1409 C C . TYR A 1 177 ? 14.522 6.627 -9.321 1.00 84.00 177 TYR A C 1
ATOM 1411 O O . TYR A 1 177 ? 14.722 5.445 -9.586 1.00 84.00 177 TYR A O 1
ATOM 1419 N N . ASP A 1 178 ? 13.550 7.012 -8.490 1.00 86.62 178 ASP A N 1
ATOM 1420 C CA . ASP A 1 178 ? 12.695 6.065 -7.762 1.00 86.62 178 ASP A CA 1
ATOM 1421 C C . ASP A 1 178 ? 11.889 5.178 -8.732 1.00 86.62 178 ASP A C 1
ATOM 1423 O O . ASP A 1 178 ? 11.853 3.956 -8.573 1.00 86.62 178 ASP A O 1
ATOM 1427 N N . TYR A 1 179 ? 11.330 5.764 -9.799 1.00 88.31 179 TYR A N 1
ATOM 1428 C CA . TYR A 1 179 ? 10.626 5.019 -10.856 1.00 88.31 179 TYR A CA 1
ATOM 1429 C C . TYR A 1 179 ? 11.560 4.109 -11.673 1.00 88.31 179 TYR A C 1
ATOM 1431 O O . TYR A 1 179 ? 11.189 2.989 -12.034 1.00 88.31 179 TYR A O 1
ATOM 1439 N N . ARG A 1 180 ? 12.794 4.554 -11.951 1.00 85.75 180 ARG A N 1
ATOM 1440 C CA . ARG A 1 180 ? 13.812 3.720 -12.616 1.00 85.75 180 ARG A CA 1
ATOM 1441 C C . ARG A 1 180 ? 14.226 2.538 -11.747 1.00 85.75 180 ARG A C 1
ATOM 1443 O O . ARG A 1 180 ? 14.383 1.438 -12.261 1.00 85.75 180 ARG A O 1
ATOM 1450 N N . CYS A 1 181 ? 14.376 2.742 -10.440 1.00 82.12 181 CYS A N 1
ATOM 1451 C CA . CYS A 1 181 ? 14.597 1.639 -9.516 1.00 82.12 181 CYS A CA 1
ATOM 1452 C C . CYS A 1 181 ? 13.413 0.670 -9.540 1.00 82.12 181 CYS A C 1
ATOM 1454 O O . CYS A 1 181 ? 13.639 -0.525 -9.680 1.00 82.12 181 CYS A O 1
AT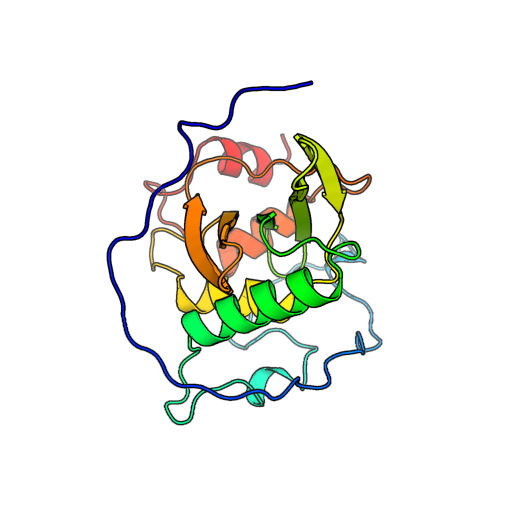OM 1456 N N . ASP A 1 182 ? 12.170 1.156 -9.458 1.00 87.81 182 ASP A N 1
ATOM 1457 C CA . ASP A 1 182 ? 10.985 0.285 -9.483 1.00 87.81 182 ASP A CA 1
ATOM 1458 C C . ASP A 1 182 ? 10.976 -0.647 -10.694 1.00 87.81 182 ASP A C 1
ATOM 1460 O O . ASP A 1 182 ? 10.848 -1.854 -10.539 1.00 87.81 182 ASP A O 1
ATOM 1464 N N . THR A 1 183 ? 11.178 -0.087 -11.886 1.00 86.00 183 THR A N 1
ATOM 1465 C CA . THR A 1 183 ? 11.159 -0.838 -13.151 1.00 86.00 183 THR A CA 1
ATOM 1466 C C . THR A 1 183 ? 12.333 -1.789 -13.317 1.00 86.00 183 THR A C 1
ATOM 1468 O O . THR A 1 183 ? 12.208 -2.790 -14.015 1.00 86.00 183 THR A O 1
ATOM 1471 N N . ALA A 1 184 ? 13.460 -1.521 -12.662 1.00 83.94 184 ALA A N 1
ATOM 1472 C CA . ALA A 1 184 ? 14.594 -2.426 -12.700 1.00 83.94 184 ALA A CA 1
ATOM 1473 C C . ALA A 1 184 ? 14.443 -3.620 -11.739 1.00 83.94 184 ALA A C 1
ATOM 1475 O O . ALA A 1 184 ? 14.913 -4.709 -12.054 1.00 83.94 184 ALA A O 1
ATOM 1476 N N . TRP A 1 185 ? 13.777 -3.433 -10.592 1.00 79.44 185 TRP A N 1
ATOM 1477 C CA . TRP A 1 185 ? 13.512 -4.506 -9.619 1.00 79.44 185 TRP A CA 1
ATOM 1478 C C . TRP A 1 185 ? 12.251 -5.308 -9.945 1.00 79.44 185 TRP A C 1
ATOM 1480 O O . TRP A 1 185 ? 12.238 -6.527 -9.809 1.00 79.44 185 TRP A O 1
ATOM 1490 N N . PHE A 1 186 ? 11.201 -4.625 -10.391 1.00 83.06 186 PHE A N 1
ATOM 1491 C CA . PHE A 1 186 ? 9.919 -5.200 -10.775 1.00 83.06 186 PHE A CA 1
ATOM 1492 C C . PHE A 1 186 ? 9.711 -4.951 -12.263 1.00 83.06 186 PHE A C 1
ATOM 1494 O O . PHE A 1 186 ? 9.015 -4.016 -12.674 1.00 83.06 186 PHE A O 1
ATOM 1501 N N . THR A 1 187 ? 10.391 -5.769 -13.062 1.00 84.56 187 THR A N 1
ATOM 1502 C CA . THR A 1 187 ? 10.430 -5.628 -14.516 1.00 84.56 187 THR A CA 1
ATOM 1503 C C . THR A 1 187 ? 9.038 -5.801 -15.114 1.00 84.56 187 THR A C 1
ATOM 1505 O O . THR A 1 187 ? 8.246 -6.640 -14.681 1.00 84.56 187 THR A O 1
ATOM 1508 N N . ARG A 1 188 ? 8.741 -4.962 -16.104 1.00 88.06 188 ARG A N 1
ATOM 1509 C CA . ARG A 1 188 ? 7.483 -4.946 -16.849 1.00 88.06 188 ARG A CA 1
ATOM 1510 C C . ARG A 1 188 ? 7.814 -5.043 -18.328 1.00 88.06 188 ARG A C 1
ATOM 1512 O O . ARG A 1 188 ? 8.765 -4.404 -18.775 1.00 88.06 188 ARG A O 1
ATOM 1519 N N . ASP A 1 189 ? 7.034 -5.831 -19.047 1.00 87.00 189 ASP A N 1
ATOM 1520 C CA . ASP A 1 189 ? 7.009 -5.821 -20.501 1.00 87.00 189 ASP A CA 1
ATOM 1521 C C . ASP A 1 189 ? 6.357 -4.514 -20.971 1.00 87.00 189 ASP A C 1
ATOM 1523 O O . ASP A 1 189 ? 5.618 -3.858 -20.221 1.00 87.00 189 ASP A O 1
ATOM 1527 N N . ASP A 1 190 ? 6.620 -4.123 -22.214 1.00 88.38 190 ASP A N 1
ATOM 1528 C CA . ASP A 1 190 ? 6.099 -2.873 -22.770 1.00 88.38 190 ASP A CA 1
ATOM 1529 C C . ASP A 1 190 ? 4.559 -2.847 -22.733 1.00 88.38 190 ASP A C 1
ATOM 1531 O O . ASP A 1 190 ? 3.972 -1.815 -22.409 1.00 88.38 190 ASP A O 1
ATOM 1535 N N . GLU A 1 191 ? 3.900 -3.991 -22.958 1.00 89.44 191 GLU A N 1
ATOM 1536 C CA . GLU A 1 191 ? 2.439 -4.139 -22.912 1.00 89.44 191 GLU A CA 1
ATOM 1537 C C . GLU A 1 191 ? 1.844 -3.943 -21.510 1.00 89.44 191 GLU A C 1
ATOM 1539 O O . GLU A 1 191 ? 0.676 -3.575 -21.382 1.00 89.44 191 GLU A O 1
ATOM 1544 N N . HIS A 1 192 ? 2.634 -4.175 -20.458 1.00 85.69 192 HIS A N 1
ATOM 1545 C CA . HIS A 1 192 ? 2.228 -3.997 -19.062 1.00 85.69 192 HIS A CA 1
ATOM 1546 C C . HIS A 1 192 ? 2.802 -2.722 -18.439 1.00 85.69 192 HIS A C 1
ATOM 1548 O O . HIS A 1 192 ? 2.663 -2.516 -17.233 1.00 85.69 192 HIS A O 1
ATOM 1554 N N . THR A 1 193 ? 3.453 -1.869 -19.233 1.00 91.25 193 THR A N 1
ATOM 1555 C CA . THR A 1 193 ? 4.005 -0.601 -18.763 1.00 91.25 193 THR A CA 1
ATOM 1556 C C . THR A 1 193 ? 3.012 0.531 -19.034 1.00 91.25 193 THR A C 1
ATOM 1558 O O . THR A 1 193 ? 2.847 0.927 -20.189 1.00 91.25 193 THR A O 1
ATOM 1561 N N . PRO A 1 194 ? 2.357 1.099 -18.002 1.00 91.81 194 PRO A N 1
ATOM 1562 C 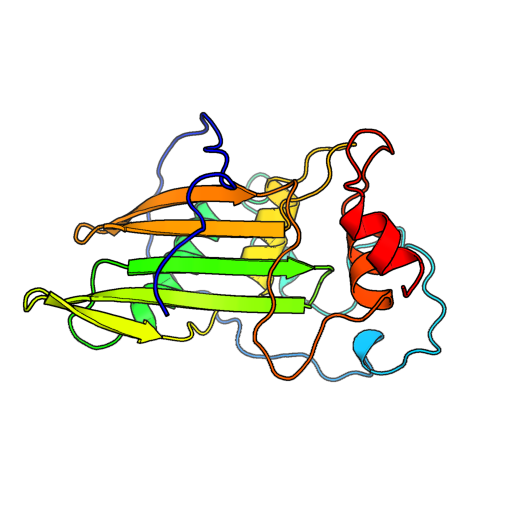CA . PRO A 1 194 ? 1.369 2.152 -18.209 1.00 91.81 194 PRO A CA 1
ATOM 1563 C C . PRO A 1 194 ? 1.991 3.444 -18.758 1.00 91.81 194 PRO A C 1
ATOM 1565 O O . PRO A 1 194 ? 3.116 3.804 -18.401 1.00 91.81 194 PRO A O 1
ATOM 1568 N N . ASP A 1 195 ? 1.222 4.213 -19.536 1.00 94.00 195 ASP A N 1
ATOM 1569 C CA . ASP A 1 195 ? 1.679 5.477 -20.141 1.00 94.00 195 ASP A CA 1
ATOM 1570 C C . ASP A 1 195 ? 2.255 6.466 -19.116 1.00 94.00 195 ASP A C 1
ATOM 1572 O O . ASP A 1 195 ? 3.288 7.099 -19.353 1.00 94.00 195 ASP A O 1
ATOM 1576 N N . TRP A 1 196 ? 1.627 6.575 -17.941 1.00 94.56 196 TRP A N 1
ATOM 1577 C CA . TRP A 1 196 ? 2.099 7.459 -16.873 1.00 94.56 196 TRP A CA 1
ATOM 1578 C C . TRP A 1 196 ? 3.515 7.091 -16.407 1.00 94.56 196 TRP A C 1
ATOM 1580 O O . TRP A 1 196 ? 4.317 7.983 -16.124 1.00 94.56 196 TRP A O 1
ATOM 1590 N N . LEU A 1 197 ? 3.871 5.800 -16.387 1.00 93.44 197 LEU A N 1
ATOM 1591 C CA . LEU A 1 197 ? 5.199 5.364 -15.966 1.00 93.44 197 LEU A CA 1
ATOM 1592 C C . LEU A 1 197 ? 6.244 5.802 -16.993 1.00 93.44 197 LEU A C 1
ATOM 1594 O O . LEU A 1 197 ? 7.298 6.316 -16.616 1.00 93.44 197 LEU A O 1
ATOM 1598 N N . TRP A 1 198 ? 5.932 5.706 -18.289 1.00 92.31 198 TRP A N 1
ATOM 1599 C CA . TRP A 1 198 ? 6.804 6.224 -19.346 1.00 92.31 198 TRP A CA 1
ATOM 1600 C C . TRP A 1 198 ? 7.053 7.727 -19.224 1.00 92.31 198 TRP A C 1
ATOM 1602 O O . TRP A 1 198 ? 8.177 8.183 -19.457 1.00 92.31 198 TRP A O 1
ATOM 1612 N N . HIS A 1 199 ? 6.037 8.504 -18.843 1.00 93.62 199 HIS A N 1
ATOM 1613 C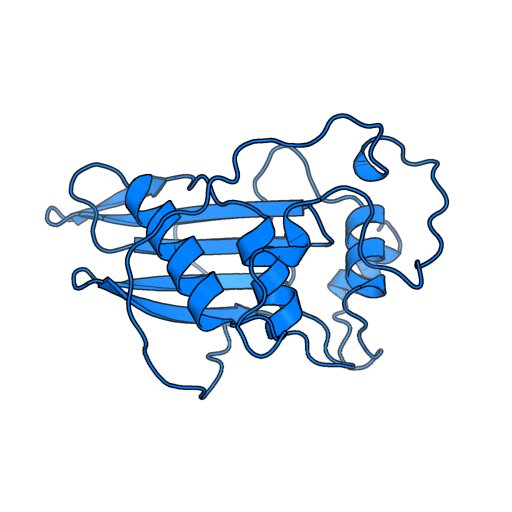 CA . HIS A 1 199 ? 6.198 9.935 -18.582 1.00 93.62 199 HIS A CA 1
ATOM 1614 C C . HIS A 1 199 ? 7.166 10.188 -17.418 1.00 93.62 199 HIS A C 1
ATOM 1616 O O . HIS A 1 199 ? 8.161 10.902 -17.591 1.00 93.62 199 HIS A O 1
ATOM 1622 N N . ARG A 1 200 ? 6.972 9.491 -16.290 1.00 92.75 200 ARG A N 1
ATOM 1623 C CA . ARG A 1 200 ? 7.847 9.591 -15.110 1.00 92.75 200 ARG A CA 1
ATOM 1624 C C . ARG A 1 200 ? 9.298 9.199 -15.397 1.00 92.75 200 ARG A C 1
ATOM 1626 O O . ARG A 1 200 ? 10.216 9.884 -14.938 1.00 92.75 200 ARG A O 1
ATOM 1633 N N . LEU A 1 201 ? 9.518 8.149 -16.192 1.00 88.62 201 LEU A N 1
ATOM 1634 C CA . LEU A 1 201 ? 10.853 7.673 -16.581 1.00 88.62 201 LEU A CA 1
ATOM 1635 C C . LEU A 1 201 ? 11.596 8.645 -17.507 1.00 88.62 201 LEU A C 1
ATOM 1637 O O . LEU A 1 201 ? 12.822 8.724 -17.460 1.00 88.62 201 LEU A O 1
ATOM 1641 N N . ARG A 1 202 ? 10.869 9.406 -18.332 1.00 87.81 202 ARG A N 1
ATOM 1642 C CA . ARG A 1 202 ? 11.437 10.434 -19.222 1.00 87.81 202 ARG A CA 1
ATOM 1643 C C . ARG A 1 202 ? 11.702 11.765 -18.509 1.00 87.81 202 ARG A C 1
ATOM 1645 O O . ARG A 1 202 ? 12.240 12.674 -19.139 1.00 87.81 202 ARG A O 1
ATOM 1652 N N . GLY A 1 203 ? 11.326 11.884 -17.232 1.00 72.94 203 GLY A N 1
ATOM 1653 C CA . GLY A 1 203 ? 11.445 13.116 -16.450 1.00 72.94 203 GLY A CA 1
ATOM 1654 C C . GLY A 1 203 ? 10.537 14.240 -16.952 1.00 72.94 203 GLY A C 1
ATOM 1655 O O . GLY A 1 203 ? 10.940 15.401 -16.904 1.00 72.94 203 GLY A O 1
ATOM 1656 N N . ARG A 1 204 ? 9.362 13.895 -17.495 1.00 52.53 204 ARG A N 1
ATOM 1657 C CA . ARG A 1 204 ? 8.368 14.847 -18.008 1.00 52.53 204 ARG A CA 1
ATOM 1658 C C . ARG A 1 204 ? 7.102 14.837 -17.172 1.00 52.53 204 ARG A C 1
ATOM 1660 O O . ARG A 1 204 ? 6.718 13.737 -16.721 1.00 52.53 204 ARG A O 1
#